Protein AF-H1YCU7-F1 (afdb_monomer_lite)

Foldseek 3Di:
DLVVLLVLLVVLLVLLVVLLVLLPDPQWDPPPDPVLSVVLNVLSVVLNVVSVCVSPVCCSVDPVCVVVSVVVSVVSVVSSVCSVQQRSVCGNPVDPLQVLVQVVQVVLCVVVVVVVDDQAREEQSDPDDQAWAEDLVSSYIYHHPPCSVPDLLVLVVLLRVLLNCCVVCVCVQCFCLLVVLVVLLVVVLVCCVVVVNDNVVNVVSVLLNQLCVPAASSNLSSLLRSCVSPNLSSLSSLVVCCCVPVQAAQQLPADSHYHHSVLSSVLSLLSSVVVVVPVSSVVSVVVVVVSCVVRVYDHDPCSCSSRPPCSSNPPRRPPDD

pLDDT: mean 91.92, std 10.06, range [33.88, 98.5]

Secondary structure (DSSP, 8-state):
-HHHHHHHHHHHHHHHHHHHHHTTSTTS-TTS-HHHHHHHHHHHHHHHHHHHHHHHSSGGG-GGGHHHHHHHHHHHHHHHHHHIIIIIHHHHT--HHHHHHHHHHHHHHHHTT-TTSPPPEEES---SSSS-EEEGGGTEEE--TTGGG-STTHHHHHHHHHHHHHHHHHHHHHTTHHHHHHHHHHHHHHHHHHTT--THHHHHHHHHHHHIIIIIHHHHHHHHHHHHHHTHHHHHHHHHHHHHHSTTT-TT---SS---HHHHHHHHHHHHHHHT-HHHHHHHHHHHHHHHHHHTPPPPTTHHHHS-HHHHT-TTSTT--

Organism: NCBI:txid714943

Radius of gyration: 23.64 Å; chains: 1; bounding box: 50×59×58 Å

Structure (mmCIF, N/CA/C/O backbone):
data_AF-H1YCU7-F1
#
_entry.id   AF-H1YCU7-F1
#
loop_
_atom_site.group_PDB
_atom_site.id
_atom_site.type_symbol
_atom_site.label_atom_id
_atom_site.label_alt_id
_atom_site.label_comp_id
_atom_site.label_asym_id
_atom_site.label_entity_id
_atom_site.label_seq_id
_atom_site.pdbx_PDB_ins_code
_atom_site.Cartn_x
_atom_site.Cartn_y
_atom_site.Cartn_z
_atom_site.occupancy
_atom_site.B_iso_or_equiv
_atom_site.auth_seq_id
_atom_site.auth_comp_id
_atom_site.auth_asym_id
_atom_site.auth_atom_id
_atom_site.pdbx_PDB_model_num
ATOM 1 N N . MET A 1 1 ? -16.249 34.630 16.401 1.00 86.31 1 MET A N 1
ATOM 2 C CA . MET A 1 1 ? -15.235 33.597 16.093 1.00 86.31 1 MET A CA 1
ATOM 3 C C . MET A 1 1 ? -14.973 32.675 17.285 1.00 86.31 1 MET A C 1
ATOM 5 O O . MET A 1 1 ? -15.131 31.475 17.132 1.00 86.31 1 MET A O 1
ATOM 9 N N . ILE A 1 2 ? -14.670 33.210 18.476 1.00 91.75 2 ILE A N 1
ATOM 10 C CA . ILE A 1 2 ? -14.385 32.434 19.706 1.00 91.75 2 ILE A CA 1
ATOM 11 C C . ILE A 1 2 ? -15.453 31.368 20.030 1.00 91.75 2 ILE A C 1
ATOM 13 O O . ILE A 1 2 ? -15.129 30.188 20.124 1.00 91.75 2 ILE A O 1
ATOM 17 N N . PHE A 1 3 ? -16.735 31.750 20.127 1.00 95.50 3 PHE A N 1
ATOM 18 C CA . PHE A 1 3 ? -17.820 30.799 20.429 1.00 95.50 3 PHE A CA 1
ATOM 19 C C . PHE A 1 3 ? -17.949 29.672 19.399 1.00 95.50 3 PHE A C 1
ATOM 21 O O . PHE A 1 3 ? -18.229 28.535 19.764 1.00 95.50 3 PHE A O 1
ATOM 28 N N . PHE A 1 4 ? -17.719 29.987 18.123 1.00 96.06 4 PHE A N 1
ATOM 29 C CA . PHE A 1 4 ? -17.751 29.004 17.047 1.00 96.06 4 PHE A CA 1
ATOM 30 C C . PHE A 1 4 ? -16.618 27.983 17.205 1.00 96.06 4 PHE A C 1
ATOM 32 O O . PHE A 1 4 ? -16.889 26.788 17.228 1.00 96.06 4 PHE A O 1
ATOM 39 N N . LEU A 1 5 ? -15.377 28.442 17.414 1.00 95.62 5 LEU A N 1
ATOM 40 C CA . LEU A 1 5 ? -14.232 27.551 17.636 1.00 95.62 5 LEU A CA 1
ATOM 41 C C . LEU A 1 5 ? -14.423 26.666 18.869 1.00 95.62 5 LEU A C 1
ATOM 43 O O . LEU A 1 5 ? -14.196 25.464 18.790 1.00 95.62 5 LEU A O 1
ATOM 47 N N . LYS A 1 6 ? -14.902 27.225 19.985 1.00 97.12 6 LYS A N 1
ATOM 48 C CA . LYS A 1 6 ? -15.244 26.426 21.171 1.00 97.12 6 LYS A CA 1
ATOM 49 C C . LYS A 1 6 ? -16.274 25.348 20.847 1.00 97.12 6 LYS A C 1
ATOM 51 O O . LYS A 1 6 ? -16.065 24.195 21.207 1.00 97.12 6 LYS A O 1
ATOM 56 N N . GLY A 1 7 ? -17.346 25.710 20.139 1.00 97.88 7 GLY A N 1
ATOM 57 C CA . GLY A 1 7 ? -18.370 24.764 19.695 1.00 97.88 7 GLY A CA 1
ATOM 58 C C . GLY A 1 7 ? -17.791 23.597 18.893 1.00 97.88 7 GLY A C 1
ATOM 59 O O . GLY A 1 7 ? -18.148 22.454 19.157 1.00 97.88 7 GLY A O 1
ATOM 60 N N . LEU A 1 8 ? -16.843 23.867 17.990 1.00 98.00 8 LEU A N 1
ATOM 61 C CA . LEU A 1 8 ? -16.166 22.836 17.200 1.00 98.00 8 LEU A CA 1
ATOM 62 C C . LEU A 1 8 ? -15.347 21.852 18.056 1.00 98.00 8 LEU A C 1
ATOM 64 O O . LEU A 1 8 ? -15.421 20.644 17.841 1.00 98.00 8 LEU A O 1
ATOM 68 N N . PHE A 1 9 ? -14.593 22.334 19.048 1.00 98.25 9 PHE A N 1
ATOM 69 C CA . PHE A 1 9 ? -13.844 21.444 19.949 1.00 98.25 9 PHE A CA 1
ATOM 70 C C . PHE A 1 9 ? -14.768 20.636 20.873 1.00 98.25 9 PHE A C 1
ATOM 72 O O . PHE A 1 9 ? -14.504 19.461 21.129 1.00 98.25 9 PHE A O 1
ATOM 79 N N . PHE A 1 10 ? -15.873 21.224 21.347 1.00 98.25 10 PHE A N 1
ATOM 80 C CA . PHE A 1 10 ? -16.881 20.480 22.112 1.00 98.25 10 PHE A CA 1
ATOM 81 C C . PHE A 1 10 ? -17.550 19.383 21.276 1.00 98.25 10 PHE A C 1
ATOM 83 O O . PHE A 1 10 ? -17.777 18.288 21.791 1.00 98.25 10 PHE A O 1
ATOM 90 N N . ASP A 1 11 ? -17.827 19.648 19.997 1.00 98.19 11 ASP A N 1
ATOM 91 C CA . ASP A 1 11 ? -18.342 18.643 19.064 1.00 98.19 11 ASP A CA 1
ATOM 92 C C . ASP A 1 11 ? -17.348 17.483 18.881 1.00 98.19 11 ASP A C 1
ATOM 94 O O . ASP A 1 11 ? -17.718 16.322 19.070 1.00 98.19 11 ASP A O 1
ATOM 98 N N . GLN A 1 12 ? -16.061 17.780 18.6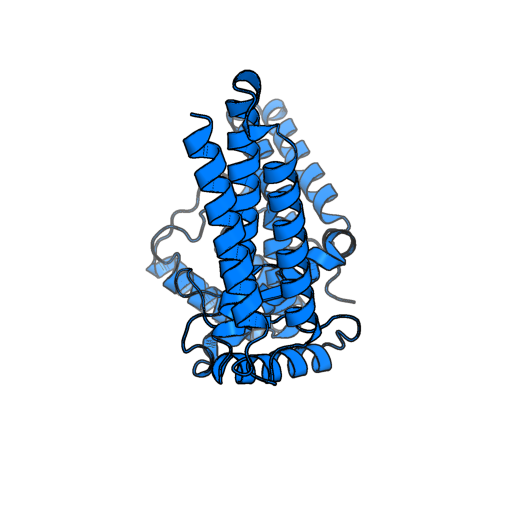52 1.00 97.75 12 GLN A N 1
ATOM 99 C CA . GLN A 1 12 ? -15.003 16.762 18.584 1.00 97.75 12 GLN A CA 1
ATOM 100 C C . GLN A 1 12 ? -14.922 15.917 19.860 1.00 97.75 12 GLN A C 1
ATOM 102 O O . GLN A 1 12 ? -14.896 14.688 19.785 1.00 97.75 12 GLN A O 1
ATOM 107 N N . ALA A 1 13 ? -14.927 16.554 21.034 1.00 98.38 13 ALA A N 1
ATOM 108 C CA . ALA A 1 13 ? -14.904 15.849 22.311 1.00 98.38 13 ALA A CA 1
ATOM 109 C C . ALA A 1 13 ? -16.131 14.941 22.489 1.00 98.38 13 ALA A C 1
ATOM 111 O O . ALA A 1 13 ? -15.994 13.800 22.932 1.00 98.38 13 ALA A O 1
ATOM 112 N N . SER A 1 14 ? -17.322 15.421 22.112 1.00 98.44 14 SER A N 1
ATOM 113 C CA . SER A 1 14 ? -18.551 14.625 22.155 1.00 98.44 14 SER A CA 1
ATOM 114 C C . SER A 1 14 ? -18.469 13.418 21.222 1.00 98.44 14 SER A C 1
ATOM 116 O O . SER A 1 14 ? -18.819 12.309 21.628 1.00 98.44 14 SER A O 1
ATOM 118 N N . LYS A 1 15 ? -17.955 13.605 20.002 1.00 98.12 15 LYS A N 1
ATOM 119 C CA . LYS A 1 15 ? -17.748 12.520 19.039 1.00 98.12 15 LYS A CA 1
ATOM 120 C C . LYS A 1 15 ? -16.788 11.455 19.579 1.00 98.12 15 LYS A C 1
ATOM 122 O O . LYS A 1 15 ? -17.102 10.269 19.509 1.00 98.12 15 LYS A O 1
ATOM 127 N N . ILE A 1 16 ? -15.660 11.867 20.165 1.00 98.50 16 ILE A N 1
ATOM 128 C CA . ILE A 1 16 ? -14.694 10.948 20.787 1.00 98.50 16 ILE A CA 1
ATOM 129 C C . ILE A 1 16 ? -15.340 10.162 21.937 1.00 98.50 16 ILE A C 1
ATOM 131 O O . ILE A 1 16 ? -15.224 8.938 21.973 1.00 98.50 16 ILE A O 1
ATOM 135 N N . SER A 1 17 ? -16.068 10.838 22.833 1.00 98.31 17 SER A N 1
ATOM 136 C CA . SER A 1 17 ? -16.762 10.192 23.957 1.00 98.31 17 SER A CA 1
ATOM 137 C C . SER A 1 17 ? -17.753 9.125 23.488 1.00 98.31 17 SER A C 1
ATOM 139 O O . SER A 1 17 ? -17.740 8.015 24.010 1.00 98.31 17 SER A O 1
ATOM 141 N N . LYS A 1 18 ? -18.556 9.414 22.455 1.00 98.12 18 LYS A N 1
ATOM 142 C CA . LYS A 1 18 ? -19.506 8.444 21.884 1.00 98.12 18 LYS A CA 1
ATOM 143 C C . LYS A 1 18 ? -18.808 7.211 21.310 1.00 98.12 18 LYS A C 1
ATOM 145 O O . LYS A 1 18 ? -19.205 6.095 21.624 1.00 98.12 18 LYS A O 1
ATOM 150 N N . MET A 1 19 ? -17.727 7.395 20.545 1.00 98.25 19 MET A N 1
ATOM 151 C CA . MET A 1 19 ? -16.933 6.259 20.056 1.00 98.25 19 MET A CA 1
ATOM 152 C C . MET A 1 19 ? -16.370 5.424 21.217 1.00 98.25 19 MET A C 1
ATOM 154 O O . MET A 1 19 ? -16.402 4.198 21.169 1.00 98.25 19 MET A O 1
ATOM 158 N N . MET A 1 20 ? -15.884 6.061 22.287 1.00 97.94 20 MET A N 1
ATOM 159 C CA . MET A 1 20 ? -15.397 5.347 23.474 1.00 97.94 20 MET A CA 1
ATOM 160 C C . MET A 1 20 ? -16.510 4.579 24.204 1.00 97.94 20 MET A C 1
ATOM 162 O O . MET A 1 20 ? -16.267 3.465 24.668 1.00 97.94 20 MET A O 1
ATOM 166 N N . GLU A 1 21 ? -17.710 5.151 24.325 1.00 97.25 21 GLU A N 1
ATOM 167 C CA . GLU A 1 21 ? -18.883 4.493 24.917 1.00 97.25 21 GLU A CA 1
ATOM 168 C C . GLU A 1 21 ? -19.274 3.242 24.123 1.00 97.25 21 GLU A C 1
ATOM 170 O O . GLU A 1 21 ? -19.417 2.166 24.707 1.00 97.25 21 GLU A O 1
ATOM 175 N N . GLU A 1 22 ? -19.349 3.346 22.795 1.00 97.00 22 GLU A N 1
ATOM 176 C CA . GLU A 1 22 ? -19.650 2.215 21.911 1.00 97.00 22 GLU A CA 1
ATOM 177 C C . GLU A 1 22 ? -18.569 1.126 21.976 1.00 97.00 22 GLU A C 1
ATOM 179 O O . GLU A 1 22 ? -18.890 -0.058 22.064 1.00 97.00 22 GLU A O 1
ATOM 184 N N . LEU A 1 23 ? -17.286 1.502 22.060 1.00 96.88 23 LEU A N 1
ATOM 185 C CA . LEU A 1 23 ? -16.186 0.546 22.250 1.00 96.88 23 LEU A CA 1
ATOM 186 C C . LEU A 1 23 ? -16.181 -0.140 23.633 1.00 96.88 23 LEU A C 1
ATOM 188 O O . LEU A 1 23 ? -15.405 -1.074 23.866 1.00 96.88 23 LEU A O 1
ATOM 192 N N . ASN A 1 24 ? -16.999 0.320 24.578 1.00 94.00 24 ASN A N 1
ATOM 193 C CA . ASN A 1 24 ? -17.200 -0.325 25.876 1.00 94.00 24 ASN A CA 1
ATOM 194 C C . ASN A 1 24 ? -18.526 -1.095 25.958 1.00 94.00 24 ASN A C 1
ATOM 196 O O . ASN A 1 24 ? -18.768 -1.768 26.963 1.00 94.00 24 ASN A O 1
ATOM 200 N N . ALA A 1 25 ? -19.367 -1.030 24.923 1.00 89.12 25 ALA A N 1
ATOM 201 C CA . ALA A 1 25 ? -20.596 -1.801 24.857 1.00 89.12 25 ALA A CA 1
ATOM 202 C C . ALA A 1 25 ? -20.304 -3.302 24.679 1.00 89.12 25 ALA A C 1
ATOM 204 O O . ALA A 1 25 ? -19.305 -3.711 24.088 1.00 89.12 25 ALA A O 1
ATOM 205 N N . SER A 1 26 ? -21.212 -4.150 25.165 1.00 76.06 26 SER A N 1
ATOM 206 C CA . SER A 1 26 ? -21.095 -5.616 25.101 1.00 76.06 26 SER A CA 1
ATOM 207 C C . SER A 1 26 ? -21.333 -6.214 23.707 1.00 76.06 26 SER A C 1
ATOM 209 O O . SER A 1 26 ? -21.381 -7.432 23.567 1.00 76.06 26 SER A O 1
ATOM 211 N N . THR A 1 27 ? -21.514 -5.380 22.683 1.00 90.25 27 THR A N 1
ATOM 212 C CA . THR A 1 27 ? -21.865 -5.784 21.314 1.00 90.25 27 THR A CA 1
ATOM 213 C C . THR A 1 27 ? -20.657 -6.043 20.416 1.00 90.25 27 THR A C 1
ATOM 215 O O . THR A 1 27 ? -20.836 -6.469 19.280 1.00 90.25 27 THR A O 1
ATOM 218 N N . ILE A 1 28 ? -19.436 -5.790 20.895 1.00 94.06 28 ILE A N 1
ATOM 219 C CA . ILE A 1 28 ? -18.212 -6.002 20.114 1.00 94.06 28 ILE A CA 1
ATOM 220 C C . ILE A 1 28 ? -17.952 -7.497 19.951 1.00 94.06 28 ILE A C 1
ATOM 222 O O . ILE A 1 28 ? -18.032 -8.259 20.918 1.00 94.06 28 ILE A O 1
ATOM 226 N N . SER A 1 29 ? -17.601 -7.905 18.730 1.00 93.25 29 SER A N 1
ATOM 227 C CA . SER A 1 29 ? -17.246 -9.291 18.437 1.00 93.25 29 SER A CA 1
ATOM 228 C C . SER A 1 29 ? -16.105 -9.767 19.349 1.00 93.25 29 SER A C 1
ATOM 230 O O . SER A 1 29 ? -15.060 -9.116 19.395 1.00 93.25 29 SER A O 1
ATOM 232 N N . PRO A 1 30 ? -16.241 -10.912 20.045 1.00 93.19 30 PRO A N 1
ATOM 233 C CA . PRO A 1 30 ? -15.172 -11.454 20.887 1.00 93.19 30 PRO A CA 1
ATOM 234 C C . PRO A 1 30 ? -13.961 -11.933 20.074 1.00 93.19 30 PRO A C 1
ATOM 236 O O . PRO A 1 30 ? -12.909 -12.210 20.645 1.00 93.19 30 PRO A O 1
ATOM 239 N N . GLU A 1 31 ? -14.104 -12.042 18.750 1.00 94.44 31 GLU A N 1
ATOM 240 C CA . GLU A 1 31 ? -13.032 -12.421 17.833 1.00 94.44 31 GLU A CA 1
ATOM 241 C C . GLU A 1 31 ? -12.120 -11.251 17.449 1.00 94.44 31 GLU A C 1
ATOM 243 O O . GLU A 1 31 ? -11.068 -11.489 16.850 1.00 94.44 31 GLU A O 1
ATOM 248 N N . ILE A 1 32 ? -12.466 -10.003 17.781 1.00 93.56 32 ILE A N 1
ATOM 249 C CA . ILE A 1 32 ? -11.555 -8.881 17.539 1.00 93.56 32 ILE A CA 1
ATOM 250 C C . ILE A 1 32 ? -10.270 -9.063 18.358 1.00 93.56 32 ILE A C 1
ATOM 252 O O . ILE A 1 32 ? -10.298 -9.511 19.506 1.00 93.56 32 ILE A O 1
ATOM 256 N N . ASP A 1 33 ? -9.127 -8.704 17.776 1.00 93.25 33 ASP A N 1
ATOM 257 C CA . ASP A 1 33 ? -7.869 -8.709 18.516 1.00 93.25 33 ASP A CA 1
ATOM 258 C C . ASP A 1 33 ? -7.930 -7.719 19.694 1.00 93.25 33 ASP A C 1
ATOM 260 O O . ASP A 1 33 ? -8.235 -6.531 19.534 1.00 93.25 33 ASP A O 1
ATOM 264 N N . SER A 1 34 ? -7.650 -8.216 20.900 1.00 93.75 34 SER A N 1
ATOM 265 C CA . SER A 1 34 ? -7.792 -7.431 22.127 1.00 93.75 34 SER A CA 1
ATOM 266 C C . SER A 1 34 ? -6.765 -6.303 22.213 1.00 93.75 34 SER A C 1
ATOM 268 O O . SER A 1 34 ? -7.089 -5.228 22.722 1.00 93.75 34 SER A O 1
ATOM 270 N N . ALA A 1 35 ? -5.559 -6.498 21.669 1.00 93.88 35 ALA A N 1
ATOM 271 C CA . ALA A 1 35 ? -4.542 -5.455 21.612 1.00 93.88 35 ALA A CA 1
ATOM 272 C C . ALA A 1 35 ? -4.936 -4.355 20.614 1.00 93.88 35 ALA A C 1
ATOM 274 O O . ALA A 1 35 ? -4.779 -3.170 20.913 1.00 93.88 35 ALA A O 1
ATOM 275 N N . PHE A 1 36 ? -5.521 -4.715 19.469 1.00 94.56 36 PHE A N 1
ATOM 276 C CA . PHE A 1 36 ? -6.053 -3.768 18.492 1.00 94.56 36 PHE A CA 1
ATOM 277 C C . PHE A 1 36 ? -7.191 -2.922 19.077 1.00 94.56 36 PHE A C 1
ATOM 279 O O . PHE A 1 36 ? -7.193 -1.695 18.903 1.00 94.56 36 PHE A O 1
ATOM 286 N N . LEU A 1 37 ? -8.124 -3.552 19.799 1.00 96.12 37 LEU A N 1
ATOM 287 C CA . LEU A 1 37 ? -9.203 -2.870 20.517 1.00 96.12 37 LEU A CA 1
ATOM 288 C C . LEU A 1 37 ? -8.644 -1.919 21.582 1.00 96.12 37 LEU A C 1
ATOM 290 O O . LEU A 1 37 ? -9.015 -0.745 21.605 1.00 96.12 37 LEU A O 1
ATOM 294 N N . GLN A 1 38 ? -7.722 -2.393 22.425 1.00 96.31 38 GLN A N 1
ATOM 295 C CA . GLN A 1 38 ? -7.145 -1.582 23.497 1.00 96.31 38 GLN A CA 1
ATOM 296 C C . GLN A 1 38 ? -6.372 -0.379 22.946 1.00 96.31 38 GLN A C 1
ATOM 298 O O . GLN A 1 38 ? -6.648 0.746 23.349 1.00 96.31 38 GLN A O 1
ATOM 303 N N . LYS A 1 39 ? -5.512 -0.580 21.938 1.00 96.06 39 LYS A N 1
ATOM 304 C CA . LYS A 1 39 ? -4.792 0.507 21.250 1.00 96.06 39 LYS A CA 1
ATOM 305 C C . LYS A 1 39 ? -5.753 1.559 20.688 1.00 96.06 39 LYS A C 1
ATOM 307 O O . LYS A 1 39 ? -5.458 2.747 20.730 1.00 96.06 39 LYS A O 1
ATOM 312 N N . THR A 1 40 ? -6.924 1.151 20.192 1.00 97.00 40 THR A N 1
ATOM 313 C CA . THR A 1 40 ? -7.955 2.092 19.713 1.00 97.00 40 THR A CA 1
ATOM 314 C C . THR A 1 40 ? -8.544 2.923 20.849 1.00 97.00 40 THR A C 1
ATOM 316 O O . THR A 1 40 ? -8.690 4.136 20.705 1.00 97.00 40 THR A O 1
ATOM 319 N N . LYS A 1 41 ? -8.853 2.288 21.986 1.00 97.94 41 LYS A N 1
ATOM 320 C CA . LYS A 1 41 ? -9.342 2.984 23.185 1.00 97.94 41 LYS A CA 1
ATOM 321 C C . LYS A 1 41 ? -8.310 3.973 23.715 1.00 97.94 41 LYS A C 1
ATOM 323 O O . LYS A 1 41 ? -8.681 5.097 24.037 1.00 97.94 41 LYS A O 1
ATOM 328 N N . ASP A 1 42 ? -7.042 3.578 23.749 1.00 97.94 42 ASP A N 1
ATOM 329 C CA . ASP A 1 42 ? -5.945 4.422 24.225 1.00 97.94 42 ASP A CA 1
ATOM 330 C C . ASP A 1 42 ? -5.781 5.666 23.338 1.00 97.94 42 ASP A C 1
ATOM 332 O O . ASP A 1 42 ? -5.738 6.780 23.855 1.00 97.94 42 ASP A O 1
ATOM 336 N N . LEU A 1 43 ? -5.802 5.501 22.008 1.00 97.31 43 LEU A N 1
ATOM 337 C CA . LEU A 1 43 ? -5.732 6.615 21.053 1.00 97.31 43 LEU A CA 1
ATOM 338 C C . LEU A 1 43 ? -6.911 7.592 21.197 1.00 97.31 43 LEU A C 1
ATOM 340 O O . LEU A 1 43 ? -6.721 8.808 21.175 1.00 97.31 43 LEU A O 1
ATOM 344 N N . LEU A 1 44 ? -8.137 7.079 21.355 1.00 98.25 44 LEU A N 1
ATOM 345 C CA . LEU A 1 44 ? -9.311 7.925 21.592 1.00 98.25 44 LEU A CA 1
ATOM 346 C C . LEU A 1 44 ? -9.220 8.642 22.940 1.00 98.25 44 LEU A C 1
ATOM 348 O O . LEU A 1 44 ? -9.561 9.819 23.029 1.00 98.25 44 LEU A O 1
ATOM 352 N N . HIS A 1 45 ? -8.732 7.963 23.978 1.00 98.31 45 HIS A N 1
ATOM 353 C CA . HIS A 1 45 ? -8.561 8.563 25.293 1.00 98.31 45 HIS A CA 1
ATOM 354 C C . HIS A 1 45 ? -7.525 9.691 25.275 1.00 98.31 45 HIS A C 1
ATOM 356 O O . HIS A 1 45 ? -7.795 10.765 25.811 1.00 98.31 45 HIS A O 1
ATOM 362 N N . GLU A 1 46 ? -6.382 9.482 24.619 1.00 98.19 46 GLU A N 1
ATOM 363 C CA . GLU A 1 46 ? -5.347 10.503 24.435 1.00 98.19 46 GLU A CA 1
ATOM 364 C C . GLU A 1 46 ? -5.909 11.735 23.712 1.00 98.19 46 GLU A C 1
ATOM 366 O O . GLU A 1 46 ? -5.771 12.856 24.204 1.00 98.19 46 GLU A O 1
ATOM 371 N N . LEU A 1 47 ? -6.630 11.540 22.602 1.00 98.00 47 LEU A N 1
ATOM 372 C CA . LEU A 1 47 ? -7.262 12.643 21.871 1.00 98.00 47 LEU A CA 1
ATOM 373 C C . LEU A 1 47 ? -8.343 13.355 22.678 1.00 98.00 47 LEU A C 1
ATOM 375 O O . LEU A 1 47 ? -8.476 14.578 22.588 1.00 98.00 47 LEU A O 1
ATOM 379 N N . TYR A 1 48 ? -9.122 12.612 23.465 1.00 98.44 48 TYR A N 1
ATOM 380 C CA . TYR A 1 48 ? -10.115 13.202 24.351 1.00 98.44 48 TYR A CA 1
ATOM 381 C C . TYR A 1 48 ? -9.438 14.103 25.384 1.00 98.44 48 TYR A C 1
ATOM 383 O O . TYR A 1 48 ? -9.855 15.246 25.562 1.00 98.44 48 TYR A O 1
ATOM 391 N N . GLN A 1 49 ? -8.367 13.624 26.022 1.00 98.31 49 GLN A N 1
ATOM 392 C CA . GLN A 1 49 ? -7.590 14.404 26.984 1.00 98.31 49 GLN A CA 1
ATOM 393 C C . GLN A 1 49 ? -6.962 15.645 26.335 1.00 98.31 49 GLN A C 1
ATOM 395 O O . GLN A 1 49 ? -7.111 16.739 26.877 1.00 98.31 49 GLN A O 1
ATOM 400 N N . GLU A 1 50 ? -6.329 15.507 25.164 1.00 97.75 50 GLU A N 1
ATOM 401 C CA . GLU A 1 50 ? -5.764 16.626 24.391 1.00 97.75 50 GLU A CA 1
ATOM 402 C C . GLU A 1 50 ? -6.836 17.695 24.109 1.00 97.75 50 GLU A C 1
ATOM 404 O O . GLU A 1 50 ? -6.638 18.884 24.371 1.00 97.75 50 GLU A O 1
ATOM 409 N N . THR A 1 51 ? -8.014 17.261 23.656 1.00 97.81 51 THR A N 1
ATOM 410 C CA . THR A 1 51 ? -9.142 18.145 23.331 1.00 97.81 51 THR A CA 1
ATOM 411 C C . THR A 1 51 ? -9.697 18.841 24.578 1.00 97.81 51 THR A C 1
ATOM 413 O O . THR A 1 51 ? -9.923 20.051 24.562 1.00 97.81 51 THR A O 1
ATOM 416 N N . GLN A 1 52 ? -9.876 18.114 25.685 1.00 98.00 52 GLN A N 1
ATOM 417 C CA . GLN A 1 52 ? -10.363 18.679 26.950 1.00 98.00 52 GLN A CA 1
ATOM 418 C C . GLN A 1 52 ? -9.380 19.688 27.551 1.00 98.00 52 GLN A C 1
ATOM 420 O O . GLN A 1 52 ? -9.803 20.734 28.045 1.00 98.00 52 GLN A O 1
ATOM 425 N N . LEU A 1 53 ? -8.074 19.418 27.472 1.00 97.38 53 LEU A N 1
ATOM 426 C CA . LEU A 1 53 ? -7.042 20.351 27.925 1.00 97.38 53 LEU A CA 1
ATOM 427 C C . LEU A 1 53 ? -7.086 21.665 27.136 1.00 97.38 53 LEU A C 1
ATOM 429 O O . LEU A 1 53 ? -7.003 22.731 27.740 1.00 97.38 53 LEU A O 1
ATOM 433 N N . LEU A 1 54 ? -7.276 21.610 25.814 1.00 96.00 54 LEU A N 1
ATOM 434 C CA . LEU A 1 54 ? -7.426 22.808 24.978 1.00 96.00 54 LEU A CA 1
ATOM 435 C C . LEU A 1 54 ? -8.707 23.587 25.290 1.00 96.00 54 LEU A C 1
ATOM 437 O O . LEU A 1 54 ? -8.689 24.816 25.329 1.00 96.00 54 LEU A O 1
ATOM 441 N N . ILE A 1 55 ? -9.816 22.888 25.540 1.00 97.19 55 ILE A N 1
ATOM 442 C CA . ILE A 1 55 ? -11.074 23.516 25.965 1.00 97.19 55 ILE A CA 1
ATOM 443 C C . ILE A 1 55 ? -10.894 24.226 27.316 1.00 97.19 55 ILE A C 1
ATOM 445 O O . ILE A 1 55 ? -11.391 25.340 27.496 1.00 97.19 55 ILE A O 1
ATOM 449 N N . GLY A 1 56 ? -10.181 23.592 28.251 1.00 96.75 56 GLY A N 1
ATOM 450 C CA . GLY A 1 56 ? -9.979 24.079 29.615 1.00 96.75 56 GLY A CA 1
ATOM 451 C C . GLY A 1 56 ? -8.850 25.098 29.799 1.00 96.75 56 GLY A C 1
ATOM 452 O O . GLY A 1 56 ? -8.811 25.751 30.839 1.00 96.75 56 GLY A O 1
ATOM 453 N N . SER A 1 57 ? -7.942 25.265 28.831 1.00 96.12 57 SER A N 1
ATOM 454 C CA . SER A 1 57 ? -6.761 26.133 28.987 1.00 96.12 57 SER A CA 1
ATOM 455 C C . SER A 1 57 ? -7.070 27.631 28.936 1.00 96.12 57 SER A C 1
ATOM 457 O O . SER A 1 57 ? -6.268 28.439 29.400 1.00 96.12 57 SER A O 1
ATOM 459 N N . GLY A 1 58 ? -8.213 28.015 28.360 1.00 94.62 58 GLY A N 1
ATOM 460 C CA . GLY A 1 58 ? -8.544 29.411 28.058 1.00 94.62 58 GLY A CA 1
ATOM 461 C C . GLY A 1 58 ? -7.916 29.934 26.758 1.00 94.62 58 GLY A C 1
ATOM 462 O O . GLY A 1 58 ? -8.279 31.020 26.313 1.00 94.62 58 GLY A O 1
ATOM 463 N N . ASP A 1 59 ? -7.057 29.159 26.080 1.00 95.12 59 ASP A N 1
ATOM 464 C CA . ASP A 1 59 ? -6.449 29.549 24.792 1.00 95.12 59 ASP A CA 1
ATOM 465 C C . ASP A 1 59 ? -7.506 29.845 23.716 1.00 95.12 59 ASP A C 1
ATOM 467 O O . ASP A 1 59 ? -7.298 30.675 22.828 1.00 95.12 59 ASP A O 1
ATOM 471 N N . LEU A 1 60 ? -8.654 29.162 23.783 1.00 95.56 60 LEU A N 1
ATOM 472 C CA . LEU A 1 60 ? -9.760 29.340 22.841 1.00 95.56 60 LEU A CA 1
ATOM 473 C C . LEU A 1 60 ? -10.478 30.689 23.005 1.00 95.56 60 LEU A C 1
ATOM 475 O O . LEU A 1 60 ? -11.183 31.102 22.085 1.00 95.56 60 LEU A O 1
ATOM 479 N N . ASP A 1 61 ? -10.304 31.372 24.141 1.00 96.69 61 ASP A N 1
ATOM 480 C CA . ASP A 1 61 ? -10.869 32.702 24.407 1.00 96.69 61 ASP A CA 1
ATOM 481 C C . ASP A 1 61 ? -10.001 33.849 23.874 1.00 96.69 61 ASP A C 1
ATOM 483 O O . ASP A 1 61 ? -10.438 35.001 23.850 1.00 96.69 61 ASP A O 1
ATOM 487 N N . ILE A 1 62 ? -8.778 33.557 23.427 1.00 96.25 62 ILE A N 1
ATOM 488 C CA . ILE A 1 62 ? -7.822 34.565 22.974 1.00 96.25 62 ILE A CA 1
ATOM 489 C C . ILE A 1 62 ? -7.971 34.762 21.461 1.00 96.25 62 ILE A C 1
ATOM 491 O O . ILE A 1 62 ? -7.557 33.923 20.661 1.00 96.25 62 ILE A O 1
ATOM 495 N N . GLU A 1 63 ? -8.530 35.902 21.046 1.00 95.81 63 GLU A N 1
ATOM 496 C CA . GLU A 1 63 ? -8.806 36.193 19.629 1.00 95.81 63 GLU A CA 1
ATOM 497 C C . GLU A 1 63 ? -7.547 36.160 18.745 1.00 95.81 63 GLU A C 1
ATOM 499 O O . GLU A 1 63 ? -7.588 35.643 17.628 1.00 95.81 63 GLU A O 1
ATOM 504 N N . SER A 1 64 ? -6.400 36.616 19.260 1.00 96.62 64 SER A N 1
ATOM 505 C CA . SER A 1 64 ? -5.125 36.578 18.531 1.00 96.62 64 SER A CA 1
ATOM 506 C C . SER A 1 64 ? -4.596 35.160 18.272 1.00 96.62 64 SER A C 1
ATOM 508 O O . SER A 1 64 ? -3.732 34.988 17.413 1.00 96.62 64 SER A O 1
ATOM 510 N N . LEU A 1 65 ? -5.123 34.136 18.958 1.00 96.31 65 LEU A N 1
ATOM 511 C CA . LEU A 1 65 ? -4.777 32.727 18.744 1.00 96.31 65 LEU A CA 1
ATOM 512 C C . LEU A 1 65 ? -5.742 31.997 17.799 1.00 96.31 65 LEU A C 1
ATOM 514 O O . LEU A 1 65 ? -5.525 30.818 17.515 1.00 96.31 65 LEU A O 1
ATOM 518 N N . ALA A 1 66 ? -6.777 32.660 17.269 1.00 95.00 66 ALA A N 1
ATOM 519 C CA . ALA A 1 66 ? -7.818 32.013 16.466 1.00 95.00 66 ALA A CA 1
ATOM 520 C C . ALA A 1 66 ? -7.262 31.196 15.284 1.00 95.00 66 ALA A C 1
ATOM 522 O O . ALA A 1 66 ? -7.656 30.046 15.103 1.00 95.00 66 ALA A O 1
ATOM 523 N N . SER A 1 67 ? -6.303 31.739 14.525 1.00 96.00 67 SER A N 1
ATOM 524 C CA . SER A 1 67 ? -5.680 31.026 13.397 1.00 96.00 67 SER A CA 1
ATOM 525 C C . SER A 1 67 ? -4.936 29.763 13.841 1.00 96.00 67 SER A C 1
ATOM 527 O O . SER A 1 67 ? -5.063 28.716 13.210 1.00 96.00 67 SER A O 1
ATOM 529 N N . ASN A 1 68 ? -4.208 29.830 14.959 1.00 96.69 68 ASN A N 1
ATOM 530 C CA . ASN A 1 68 ? -3.504 28.671 15.513 1.00 96.69 68 ASN A CA 1
ATOM 531 C C . ASN A 1 68 ? -4.494 27.608 16.005 1.00 96.69 68 ASN A C 1
ATOM 533 O O . ASN A 1 68 ? -4.274 26.416 15.802 1.00 96.69 68 ASN A O 1
ATOM 537 N N . ASN A 1 69 ? -5.607 28.034 16.605 1.00 96.81 69 ASN A N 1
ATOM 538 C CA . ASN A 1 69 ? -6.659 27.138 17.075 1.00 96.81 69 ASN A CA 1
ATOM 539 C C . ASN A 1 69 ? -7.393 26.445 15.916 1.00 96.81 69 ASN A C 1
ATOM 541 O O . ASN A 1 69 ? -7.730 25.274 16.048 1.00 96.81 69 ASN A O 1
ATOM 545 N N . ILE A 1 70 ? -7.574 27.107 14.767 1.00 97.12 70 ILE A N 1
ATOM 546 C CA . ILE A 1 70 ? -8.103 26.468 13.547 1.00 97.12 70 ILE A CA 1
ATOM 547 C C . ILE A 1 70 ? -7.157 25.368 13.053 1.00 97.12 70 ILE A C 1
ATOM 549 O O . ILE A 1 70 ? -7.605 24.269 12.735 1.00 97.12 70 ILE A O 1
ATOM 553 N N . ILE A 1 71 ? -5.849 25.635 13.021 1.00 97.06 71 ILE A N 1
ATOM 554 C CA . ILE A 1 71 ? -4.854 24.632 12.615 1.00 97.06 71 ILE A CA 1
ATOM 555 C C . ILE A 1 71 ? -4.889 23.435 13.573 1.00 97.06 71 ILE A C 1
ATOM 557 O O . ILE A 1 71 ? -4.973 22.298 13.119 1.00 97.06 71 ILE A O 1
ATOM 561 N N . ARG A 1 72 ? -4.902 23.679 14.892 1.00 96.69 72 ARG A N 1
ATOM 562 C CA . ARG A 1 72 ? -5.028 22.619 15.910 1.00 96.69 72 ARG A CA 1
ATOM 563 C C . ARG A 1 72 ? -6.316 21.810 15.740 1.00 96.69 72 ARG A C 1
ATOM 565 O O . ARG A 1 72 ? -6.259 20.585 15.789 1.00 96.69 72 ARG A O 1
ATOM 572 N N . TYR A 1 73 ? -7.447 22.481 15.506 1.00 97.56 73 TYR A N 1
ATOM 573 C CA . TYR A 1 73 ? -8.731 21.830 15.246 1.00 97.56 73 TYR A CA 1
ATOM 574 C C . TYR A 1 73 ? -8.640 20.883 14.048 1.00 97.56 73 TYR A C 1
ATOM 576 O O . TYR A 1 73 ? -9.046 19.730 14.170 1.00 97.56 73 TYR A O 1
ATOM 584 N N . ASN A 1 74 ? -8.077 21.340 12.924 1.00 97.69 74 ASN A N 1
ATOM 585 C CA . ASN A 1 74 ? -7.926 20.520 11.721 1.00 97.69 74 ASN A CA 1
ATOM 586 C C . ASN A 1 74 ? -7.026 19.306 11.984 1.00 97.69 74 ASN A C 1
ATOM 588 O O . ASN A 1 74 ? -7.400 18.192 11.634 1.00 97.69 74 ASN A O 1
ATOM 592 N N . THR A 1 75 ? -5.900 19.489 12.679 1.00 97.56 75 THR A N 1
ATOM 593 C CA . THR A 1 75 ? -5.005 18.382 13.050 1.00 97.56 75 THR A CA 1
ATOM 594 C C . THR A 1 75 ? -5.714 17.336 13.915 1.00 97.56 75 THR A C 1
ATOM 596 O O . THR A 1 75 ? -5.595 16.139 13.661 1.00 97.56 75 THR A O 1
ATOM 599 N N . ILE A 1 76 ? -6.465 17.760 14.937 1.00 97.62 76 ILE A N 1
ATOM 600 C CA . ILE A 1 76 ? -7.234 16.840 15.789 1.00 97.62 76 ILE A CA 1
ATOM 601 C C . ILE A 1 76 ? -8.352 16.174 14.980 1.00 97.62 76 ILE A C 1
ATOM 603 O O . ILE A 1 76 ? -8.551 14.967 15.095 1.00 97.62 76 ILE A O 1
ATOM 607 N N . HIS A 1 77 ? -9.038 16.926 14.117 1.00 98.00 77 HIS A N 1
ATOM 608 C CA . HIS A 1 77 ? -10.097 16.404 13.258 1.00 98.00 77 HIS A CA 1
ATOM 609 C C . HIS A 1 77 ? -9.587 15.283 12.349 1.00 98.00 77 HIS A C 1
ATOM 611 O O . HIS A 1 77 ? -10.202 14.222 12.293 1.00 98.00 77 HIS A O 1
ATOM 617 N N . GLU A 1 78 ? -8.445 15.483 11.689 1.00 97.12 78 GLU A N 1
ATOM 618 C CA . GLU A 1 78 ? -7.810 14.473 10.838 1.00 97.12 78 GLU A CA 1
ATOM 619 C C . GLU A 1 78 ? -7.444 13.209 11.627 1.00 97.12 78 GLU A C 1
ATOM 621 O O . GLU A 1 78 ? -7.695 12.096 11.163 1.00 97.12 78 GLU A O 1
ATOM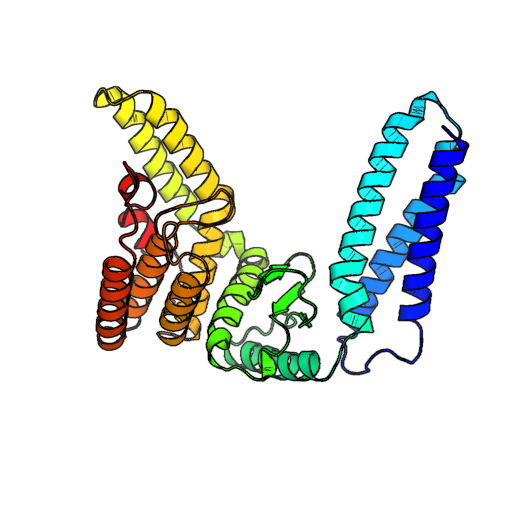 626 N N . LYS A 1 79 ? -6.909 13.350 12.849 1.00 97.00 79 LYS A N 1
ATOM 627 C CA . LYS A 1 79 ? -6.632 12.197 13.723 1.00 97.00 79 LYS A CA 1
ATOM 628 C C . LYS A 1 79 ? -7.916 11.449 14.104 1.00 97.00 79 LYS A C 1
ATOM 630 O O . LYS A 1 79 ? -7.932 10.221 14.036 1.00 97.00 79 LYS A O 1
ATOM 635 N N . ILE A 1 80 ? -8.984 12.168 14.465 1.00 97.75 80 ILE A N 1
ATOM 636 C CA . ILE A 1 80 ? -10.295 11.575 14.780 1.00 97.75 80 ILE A CA 1
ATOM 637 C C . ILE A 1 80 ? -10.835 10.815 13.570 1.00 97.75 80 ILE A C 1
ATOM 639 O O . ILE A 1 80 ? -11.232 9.666 13.725 1.00 97.75 80 ILE A O 1
ATOM 643 N N . LEU A 1 81 ? -10.820 11.423 12.380 1.00 95.81 81 LEU A N 1
ATOM 644 C CA . LEU A 1 81 ? -11.287 10.783 11.148 1.00 95.81 81 LEU A CA 1
ATOM 645 C C . LEU A 1 81 ? -10.492 9.513 10.834 1.00 95.81 81 LEU A C 1
ATOM 647 O O . LEU A 1 81 ? -11.085 8.491 10.507 1.00 95.81 81 LEU A O 1
ATOM 651 N N . ASN A 1 82 ? -9.166 9.541 10.976 1.00 94.38 82 ASN A N 1
ATOM 652 C CA . ASN A 1 82 ? -8.343 8.357 10.735 1.00 94.38 82 ASN A CA 1
ATOM 653 C C . ASN A 1 82 ? -8.655 7.227 11.730 1.00 94.38 82 ASN A C 1
ATOM 655 O O . ASN A 1 82 ? -8.757 6.071 11.328 1.00 94.38 82 ASN A O 1
ATOM 659 N N . ILE A 1 83 ? -8.845 7.533 13.017 1.00 96.00 83 ILE A N 1
ATOM 660 C CA . ILE A 1 83 ? -9.232 6.517 14.009 1.00 96.00 83 ILE A CA 1
ATOM 661 C C . ILE A 1 83 ? -10.648 6.006 13.745 1.00 96.00 83 ILE A C 1
ATOM 663 O O . ILE A 1 83 ? -10.886 4.805 13.854 1.00 96.00 83 ILE A O 1
ATOM 667 N N . GLU A 1 84 ? -11.576 6.891 13.393 1.00 95.56 84 GLU A N 1
ATOM 668 C CA . GLU A 1 84 ? -12.952 6.532 13.067 1.00 95.56 84 GLU A CA 1
ATOM 669 C C . GLU A 1 84 ? -12.988 5.546 11.893 1.00 95.56 84 GLU A C 1
ATOM 671 O O . GLU A 1 84 ? -13.494 4.433 12.030 1.00 95.56 84 GLU A O 1
ATOM 676 N N . LEU A 1 85 ? -12.381 5.929 10.768 1.00 92.50 85 LEU A N 1
ATOM 677 C CA . LEU A 1 85 ? -12.399 5.158 9.528 1.00 92.50 85 LEU A CA 1
ATOM 678 C C . LEU A 1 85 ? -11.602 3.861 9.638 1.00 92.50 85 LEU A C 1
ATOM 680 O O . LEU A 1 85 ? -12.083 2.809 9.227 1.00 92.50 85 LEU A O 1
ATOM 684 N N . PHE A 1 86 ? -10.397 3.927 10.201 1.00 93.12 86 PHE A N 1
ATOM 685 C CA . PHE A 1 86 ? -9.464 2.806 10.156 1.00 93.12 86 PHE A CA 1
ATOM 686 C C . PHE A 1 86 ? -9.431 1.993 11.443 1.00 93.12 86 PHE A C 1
ATOM 688 O O . PHE A 1 86 ? -8.785 0.969 11.467 1.00 93.12 86 PHE A O 1
ATOM 695 N N . ARG A 1 87 ? -10.084 2.370 12.541 1.00 94.88 87 ARG A N 1
ATOM 696 C CA . ARG A 1 87 ? -10.104 1.506 13.741 1.00 94.88 87 ARG A CA 1
ATOM 697 C C . ARG A 1 87 ? -11.502 1.277 14.251 1.00 94.88 87 ARG A C 1
ATOM 699 O O . ARG A 1 87 ? -11.929 0.136 14.376 1.00 94.88 87 ARG A O 1
ATOM 706 N N . PHE A 1 88 ? -12.211 2.357 14.542 1.00 96.06 88 PHE A N 1
ATOM 707 C CA . PHE A 1 88 ? -13.523 2.290 15.160 1.00 96.06 88 PHE A CA 1
ATOM 708 C C . PHE A 1 88 ? -14.528 1.553 14.272 1.00 96.06 88 PHE A C 1
ATOM 710 O O . PHE A 1 88 ? -15.089 0.555 14.713 1.00 96.06 88 PHE A O 1
ATOM 717 N N . LEU A 1 89 ? -14.694 1.964 13.009 1.00 94.69 89 LEU A N 1
ATOM 718 C CA . LEU A 1 89 ? -15.620 1.292 12.092 1.00 94.69 89 LEU A CA 1
ATOM 719 C C . LEU A 1 89 ? -15.225 -0.166 11.837 1.00 94.69 89 LEU A C 1
ATOM 721 O O . LEU A 1 89 ? -16.107 -1.017 11.765 1.00 94.69 89 LEU A O 1
ATOM 725 N N . VAL A 1 90 ? -13.923 -0.462 11.785 1.00 94.62 90 VAL A N 1
ATOM 726 C CA . VAL A 1 90 ? -13.397 -1.832 11.666 1.00 94.62 90 VAL A CA 1
ATOM 727 C C . VAL A 1 90 ? -13.807 -2.704 12.851 1.00 94.62 90 VAL A C 1
ATOM 729 O O . VAL A 1 90 ? -14.173 -3.855 12.657 1.00 94.62 90 VAL A O 1
ATOM 732 N N . ILE A 1 91 ? -13.784 -2.165 14.072 1.00 95.81 91 ILE A N 1
ATOM 733 C CA . ILE A 1 91 ? -14.190 -2.895 15.281 1.00 95.81 91 ILE A CA 1
ATOM 734 C C . ILE A 1 91 ? -15.709 -3.070 15.336 1.00 95.81 91 ILE A C 1
ATOM 736 O O . ILE A 1 91 ? -16.191 -4.162 15.633 1.00 95.81 91 ILE A O 1
ATOM 740 N N . ILE A 1 92 ? -16.463 -1.997 15.087 1.00 95.56 92 ILE A N 1
ATOM 741 C CA . ILE A 1 92 ? -17.923 -1.989 15.255 1.00 95.56 92 ILE A CA 1
ATOM 742 C C . ILE A 1 92 ? -18.625 -2.851 14.203 1.00 95.56 92 ILE A C 1
ATOM 744 O O . ILE A 1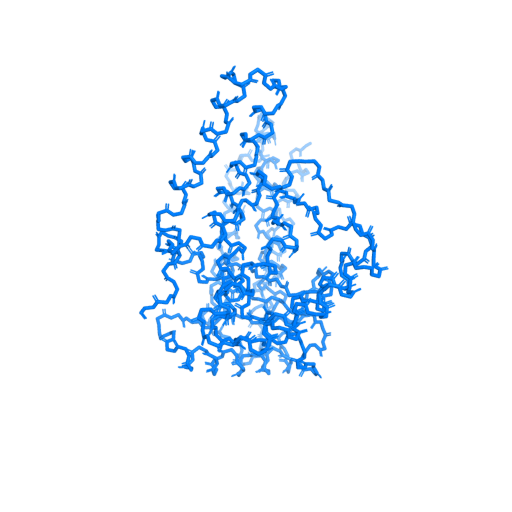 92 ? -19.654 -3.450 14.506 1.00 95.56 92 ILE A O 1
ATOM 748 N N . ASN A 1 93 ? -18.062 -2.964 12.999 1.00 93.19 93 ASN A N 1
ATOM 749 C CA . ASN A 1 93 ? -18.620 -3.797 11.933 1.00 93.19 93 ASN A CA 1
ATOM 750 C C . ASN A 1 93 ? -17.812 -5.088 11.708 1.00 93.19 93 ASN A C 1
ATOM 752 O O . ASN A 1 93 ? -17.863 -5.647 10.620 1.00 93.19 93 ASN A O 1
ATOM 756 N N . TYR A 1 94 ? -17.052 -5.550 12.706 1.00 94.62 94 TYR A N 1
ATOM 757 C CA . TYR A 1 94 ? -16.264 -6.779 12.596 1.00 94.62 94 TYR A CA 1
ATOM 758 C C . TYR A 1 94 ? -17.175 -8.014 12.524 1.00 94.62 94 TYR A C 1
ATOM 760 O O . TYR A 1 94 ? -17.820 -8.357 13.524 1.00 94.62 94 TYR A O 1
ATOM 768 N N . ASP A 1 95 ? -17.208 -8.698 11.379 1.00 94.12 95 ASP A N 1
ATOM 769 C CA . ASP A 1 95 ? -18.152 -9.784 11.112 1.00 94.12 95 ASP A CA 1
ATOM 770 C C . ASP A 1 95 ? -17.497 -11.081 10.584 1.00 94.12 95 ASP A C 1
ATOM 772 O O . ASP A 1 95 ? -16.299 -11.336 10.750 1.00 94.12 95 ASP A O 1
ATOM 776 N N . ASP A 1 96 ? -18.319 -11.971 10.019 1.00 95.00 96 ASP A N 1
ATOM 777 C CA . ASP A 1 96 ? -17.904 -13.261 9.465 1.00 95.00 96 ASP A CA 1
ATOM 778 C C . ASP A 1 96 ? -16.801 -13.144 8.399 1.00 95.00 96 ASP A C 1
ATOM 780 O O . ASP A 1 96 ? -15.959 -14.045 8.280 1.00 95.00 96 ASP A O 1
ATOM 784 N N . ALA A 1 97 ? -16.788 -12.067 7.612 1.00 93.62 97 ALA A N 1
ATOM 785 C CA . ALA A 1 97 ? -15.782 -11.838 6.588 1.00 93.62 97 ALA A CA 1
ATOM 786 C C . ALA A 1 97 ? -14.418 -11.530 7.215 1.00 93.62 97 ALA A C 1
ATOM 788 O O . ALA A 1 97 ? -13.416 -12.152 6.841 1.00 93.62 97 ALA A O 1
ATOM 789 N N . GLU A 1 98 ? -14.364 -10.658 8.221 1.00 94.94 98 GLU A N 1
ATOM 790 C CA . GLU A 1 98 ? -13.131 -10.392 8.961 1.00 94.94 98 GLU A CA 1
ATOM 791 C C . GLU A 1 98 ? -12.650 -11.630 9.728 1.00 94.94 98 GLU A C 1
ATOM 793 O O . GLU A 1 98 ? -11.451 -11.916 9.733 1.00 94.94 98 GLU A O 1
ATOM 798 N N . ILE A 1 99 ? -13.557 -12.428 10.303 1.00 95.56 99 ILE A N 1
ATOM 799 C CA . ILE A 1 99 ? -13.210 -13.703 10.959 1.00 95.56 99 ILE A CA 1
ATOM 800 C C . ILE A 1 99 ? -12.589 -14.683 9.955 1.00 95.56 99 ILE A C 1
ATOM 802 O O . ILE A 1 99 ? -11.607 -15.371 10.270 1.00 95.56 99 ILE A O 1
ATOM 806 N N . TYR A 1 100 ? -13.145 -14.773 8.744 1.00 95.50 100 TYR A N 1
ATOM 807 C CA . TYR A 1 100 ? -12.582 -15.591 7.671 1.00 95.50 100 TYR A CA 1
ATOM 808 C C . TYR A 1 100 ? -11.152 -15.154 7.340 1.00 95.50 100 TYR A C 1
ATOM 810 O O . TYR A 1 100 ? -10.237 -15.988 7.314 1.00 95.50 100 TYR A O 1
ATOM 818 N N . PHE A 1 101 ? -10.942 -13.854 7.135 1.00 95.25 101 PHE A N 1
ATOM 819 C CA . PHE A 1 101 ? -9.631 -13.329 6.782 1.00 95.25 101 PHE A CA 1
ATOM 820 C C . PHE A 1 101 ? -8.630 -13.407 7.933 1.00 95.25 101 PHE A C 1
ATOM 822 O O . PHE A 1 101 ? -7.482 -13.762 7.678 1.00 95.25 101 PHE A O 1
ATOM 829 N N . LYS A 1 102 ? -9.053 -13.217 9.189 1.00 95.06 102 LYS A N 1
ATOM 830 C CA . LYS A 1 102 ? -8.229 -13.456 10.386 1.00 95.06 102 LYS A CA 1
ATOM 831 C C . LYS A 1 102 ? -7.646 -14.867 10.368 1.00 95.06 102 LYS A C 1
ATOM 833 O O . LYS A 1 102 ? -6.438 -15.044 10.468 1.00 95.06 102 LYS A O 1
ATOM 838 N N . LYS A 1 103 ? -8.480 -15.887 10.141 1.00 94.94 103 LYS A N 1
ATOM 839 C CA . LYS A 1 103 ? -8.010 -17.284 10.053 1.00 94.94 103 LYS A CA 1
ATOM 840 C C . LYS A 1 103 ? -7.014 -17.486 8.911 1.00 94.94 103 LYS A C 1
ATOM 842 O O . LYS A 1 103 ? -6.039 -18.217 9.072 1.00 94.94 103 LYS A O 1
ATOM 847 N N . LYS A 1 104 ? -7.256 -16.859 7.755 1.00 94.50 104 LYS A N 1
ATOM 848 C CA . LYS A 1 104 ? -6.354 -16.937 6.598 1.00 94.50 104 LYS A CA 1
ATOM 849 C C . LYS A 1 104 ? -5.011 -16.278 6.881 1.00 94.50 104 LYS A C 1
ATOM 851 O O . LYS A 1 104 ? -3.990 -16.931 6.697 1.00 94.50 104 LYS A O 1
ATOM 856 N N . ILE A 1 105 ? -5.005 -15.034 7.349 1.00 93.75 105 ILE A N 1
ATOM 857 C CA . ILE A 1 105 ? -3.775 -14.275 7.571 1.00 93.75 105 ILE A CA 1
ATOM 858 C C . ILE A 1 105 ? -2.939 -14.874 8.697 1.00 93.75 105 ILE A C 1
ATOM 860 O O . ILE A 1 105 ? -1.730 -14.991 8.537 1.00 93.75 105 ILE A O 1
ATOM 864 N N . THR A 1 106 ? -3.563 -15.364 9.774 1.00 93.50 106 THR A N 1
ATOM 865 C CA . THR A 1 106 ? -2.854 -16.100 10.829 1.00 93.50 106 THR A CA 1
ATOM 866 C C . THR A 1 106 ? -2.129 -17.309 10.252 1.00 93.50 106 THR A C 1
ATOM 868 O O . THR A 1 106 ? -0.930 -17.459 10.469 1.00 93.50 106 THR A O 1
ATOM 871 N N . LYS A 1 107 ? -2.817 -18.118 9.438 1.00 94.00 107 LYS A N 1
ATOM 872 C CA . LYS A 1 107 ? -2.202 -19.285 8.802 1.00 94.00 107 LYS A CA 1
ATOM 873 C C . LYS A 1 107 ? -1.053 -18.900 7.864 1.00 94.00 107 LYS A C 1
ATOM 875 O O . LYS A 1 107 ? -0.018 -19.554 7.876 1.00 94.00 107 LYS A O 1
ATOM 880 N N . ILE A 1 108 ? -1.209 -17.831 7.079 1.00 93.62 108 ILE A N 1
ATOM 881 C CA . ILE A 1 108 ? -0.139 -17.331 6.203 1.00 93.62 108 ILE A CA 1
ATOM 882 C C . ILE A 1 108 ? 1.082 -16.917 7.035 1.00 93.62 108 ILE A C 1
ATOM 884 O O . ILE A 1 108 ? 2.201 -17.298 6.703 1.00 93.62 108 ILE A O 1
ATOM 888 N N . TYR A 1 109 ? 0.879 -16.171 8.124 1.00 92.62 109 TYR A N 1
ATOM 889 C CA . TYR A 1 109 ? 1.957 -15.717 9.009 1.00 92.62 109 TYR A CA 1
ATOM 890 C C . TYR A 1 109 ? 2.699 -16.886 9.673 1.00 92.62 109 TYR A C 1
ATOM 892 O O . TYR A 1 109 ? 3.926 -16.841 9.790 1.00 92.62 109 TYR A O 1
ATOM 900 N N . GLU A 1 110 ? 1.977 -17.939 10.060 1.00 92.25 110 GLU A N 1
ATOM 901 C CA . GLU A 1 110 ? 2.560 -19.190 10.556 1.00 92.25 110 GLU A CA 1
ATOM 902 C C . GLU A 1 110 ? 3.405 -19.886 9.477 1.00 92.25 110 GLU A C 1
ATOM 904 O O . GLU A 1 110 ? 4.548 -20.258 9.741 1.00 92.25 110 GLU A O 1
ATOM 909 N N . GLU A 1 111 ? 2.888 -20.019 8.251 1.00 92.75 111 GLU A N 1
ATOM 910 C CA . GLU A 1 111 ? 3.576 -20.690 7.136 1.00 92.75 111 GLU A CA 1
ATOM 911 C C . GLU A 1 111 ? 4.880 -19.984 6.733 1.00 92.75 111 GLU A C 1
ATOM 913 O O . GLU A 1 111 ? 5.894 -20.641 6.484 1.00 92.75 111 GLU A O 1
ATOM 918 N N . ILE A 1 112 ? 4.887 -18.648 6.712 1.00 90.31 112 ILE A N 1
ATOM 919 C CA . ILE A 1 112 ? 6.080 -17.857 6.364 1.00 90.31 112 ILE A CA 1
ATOM 920 C C . ILE A 1 112 ? 7.019 -17.626 7.560 1.00 90.31 112 ILE A C 1
ATOM 922 O O . ILE A 1 112 ? 8.028 -16.934 7.417 1.00 90.31 112 ILE A O 1
ATOM 926 N N . ASN A 1 113 ? 6.718 -18.202 8.731 1.00 87.50 113 ASN A N 1
ATOM 927 C CA . ASN A 1 113 ? 7.487 -18.060 9.972 1.00 87.50 113 ASN A CA 1
ATOM 928 C C . ASN A 1 113 ? 7.656 -16.599 10.439 1.00 87.50 113 ASN A C 1
ATOM 930 O O . ASN A 1 113 ? 8.711 -16.210 10.952 1.00 87.50 113 ASN A O 1
ATOM 934 N N . CYS A 1 114 ? 6.614 -15.775 10.301 1.00 82.00 114 CYS A N 1
ATOM 935 C CA . CYS A 1 114 ? 6.618 -14.379 10.751 1.00 82.00 114 CYS A CA 1
ATOM 936 C C . CYS A 1 114 ? 6.304 -14.257 12.257 1.00 82.00 114 CYS A C 1
ATOM 938 O O . CYS A 1 114 ? 5.410 -13.527 12.673 1.00 82.00 114 CYS A O 1
ATOM 940 N N . PHE A 1 115 ? 7.035 -14.988 13.104 1.00 62.31 115 PHE A N 1
ATOM 941 C CA . PHE A 1 115 ? 6.708 -15.152 14.532 1.00 62.31 115 PHE A CA 1
ATOM 942 C C . PHE A 1 115 ? 6.805 -13.879 15.380 1.00 62.31 115 PHE A C 1
ATOM 944 O O . PHE A 1 115 ? 6.284 -13.835 16.490 1.00 62.31 115 PHE A O 1
ATOM 951 N N . PHE A 1 116 ? 7.506 -12.857 14.891 1.00 66.50 116 PHE A N 1
ATOM 952 C CA . PHE A 1 116 ? 7.723 -11.613 15.631 1.00 66.50 116 PHE A CA 1
ATOM 953 C C . PHE A 1 116 ? 6.662 -10.546 15.343 1.00 66.50 116 PHE A C 1
ATOM 955 O O . PHE A 1 116 ? 6.764 -9.443 15.877 1.00 66.50 116 PHE A O 1
ATOM 962 N N . GLN A 1 117 ? 5.668 -10.852 14.506 1.00 75.94 117 GLN A N 1
ATOM 963 C CA . GLN A 1 117 ? 4.633 -9.907 14.108 1.00 75.94 117 GLN A CA 1
ATOM 964 C C . GLN A 1 117 ? 3.245 -10.458 14.396 1.00 75.94 117 GLN A C 1
ATOM 966 O O . GLN A 1 117 ? 2.929 -11.601 14.067 1.00 75.94 117 GLN A O 1
ATOM 971 N N . ASN A 1 118 ? 2.397 -9.601 14.958 1.00 83.25 118 ASN A N 1
ATOM 972 C CA . ASN A 1 118 ? 0.971 -9.874 14.982 1.00 83.25 118 ASN A CA 1
ATOM 973 C C . ASN A 1 118 ? 0.432 -9.721 13.554 1.00 83.25 118 ASN A C 1
ATOM 975 O O . ASN A 1 118 ? 0.768 -8.731 12.893 1.00 83.25 118 ASN A O 1
ATOM 979 N N . PRO A 1 119 ? -0.391 -10.664 13.070 1.00 90.12 119 PRO A N 1
ATOM 980 C CA . PRO A 1 119 ? -1.067 -10.498 11.796 1.00 90.12 119 PRO A CA 1
ATOM 981 C C . PRO A 1 119 ? -1.896 -9.205 11.792 1.00 90.12 119 PRO A C 1
ATOM 983 O O . PRO A 1 119 ? -2.500 -8.872 12.819 1.00 90.12 119 PRO A O 1
ATOM 986 N N . PRO A 1 120 ? -1.945 -8.475 10.667 1.00 93.06 120 PRO A N 1
ATOM 987 C CA . PRO A 1 120 ? -2.770 -7.283 10.554 1.00 93.06 120 PRO A CA 1
ATOM 988 C C . PRO A 1 120 ? -4.251 -7.635 10.678 1.00 93.06 120 PRO A C 1
ATOM 990 O O . PRO A 1 120 ? -4.676 -8.760 10.387 1.00 93.06 120 PRO A O 1
ATOM 993 N N . ILE A 1 121 ? -5.056 -6.638 11.035 1.00 94.31 121 ILE A N 1
ATOM 994 C CA . ILE A 1 121 ? -6.502 -6.750 10.882 1.00 94.31 121 ILE A CA 1
ATOM 995 C C . ILE A 1 121 ? -6.832 -6.606 9.399 1.00 94.31 121 ILE A C 1
ATOM 997 O O . ILE A 1 121 ? -6.501 -5.603 8.770 1.00 94.31 121 ILE A O 1
ATOM 1001 N N . ILE A 1 122 ? -7.500 -7.615 8.846 1.00 94.06 122 ILE A N 1
ATOM 1002 C CA . ILE A 1 122 ? -8.086 -7.513 7.515 1.00 94.06 122 ILE A CA 1
ATOM 1003 C C . ILE A 1 122 ? -9.518 -7.018 7.670 1.00 94.06 122 ILE A C 1
ATOM 1005 O O . ILE A 1 122 ? -10.243 -7.570 8.493 1.00 94.06 122 ILE A O 1
ATOM 1009 N N . THR A 1 123 ? -9.913 -6.005 6.901 1.00 92.88 123 THR A N 1
ATOM 1010 C CA . THR A 1 123 ? -11.276 -5.457 6.896 1.00 92.88 123 THR A CA 1
ATOM 1011 C C . THR A 1 123 ? -11.883 -5.460 5.500 1.00 92.88 123 THR A C 1
ATOM 1013 O O . THR A 1 123 ? -11.202 -5.176 4.519 1.00 92.88 123 THR A O 1
ATOM 1016 N N . THR A 1 124 ? -13.173 -5.764 5.404 1.00 90.00 124 THR A N 1
ATOM 1017 C CA . THR A 1 124 ? -13.956 -5.651 4.162 1.00 90.00 124 THR A CA 1
ATOM 1018 C C . THR A 1 124 ? -14.689 -4.315 4.030 1.00 90.00 124 THR A C 1
ATOM 1020 O O . THR A 1 124 ? -15.359 -4.054 3.028 1.00 90.00 124 THR A O 1
ATOM 1023 N N . ILE A 1 125 ? -14.534 -3.436 5.025 1.00 79.56 125 ILE A N 1
ATOM 1024 C CA . ILE A 1 125 ? -15.087 -2.080 5.057 1.00 79.56 125 ILE A CA 1
ATOM 1025 C C . ILE A 1 125 ? -14.138 -1.163 4.278 1.00 79.56 125 ILE A C 1
ATOM 1027 O O . ILE A 1 125 ? -13.526 -0.237 4.812 1.00 79.56 125 ILE A O 1
ATOM 1031 N N . SER A 1 126 ? -13.935 -1.477 3.002 1.00 66.88 126 SER A N 1
ATOM 1032 C CA . SER A 1 126 ? -13.163 -0.616 2.119 1.00 66.88 126 SER A CA 1
ATOM 1033 C C . SER A 1 126 ? -14.056 0.501 1.585 1.00 66.88 126 SER A C 1
ATOM 1035 O O . SER A 1 126 ? -15.097 0.244 0.983 1.00 66.88 126 SER A O 1
ATOM 1037 N N . ASN A 1 127 ? -13.620 1.746 1.781 1.00 62.31 127 ASN A N 1
ATOM 1038 C CA . ASN A 1 127 ? -14.222 2.927 1.155 1.00 62.31 127 ASN A CA 1
ATOM 1039 C C . ASN A 1 127 ? -13.599 3.246 -0.215 1.00 62.31 127 ASN A C 1
ATOM 1041 O O . ASN A 1 127 ? -14.005 4.218 -0.850 1.00 62.31 127 ASN A O 1
ATOM 1045 N N . SER A 1 128 ? -12.579 2.493 -0.636 1.00 57.81 128 SER A N 1
ATOM 1046 C CA . SER A 1 128 ? -11.868 2.716 -1.892 1.00 57.81 128 SER A CA 1
ATOM 1047 C C . SER A 1 128 ? -12.218 1.657 -2.929 1.00 57.81 128 SER A C 1
ATOM 1049 O O . SER A 1 128 ? -12.342 0.475 -2.603 1.00 57.81 128 SER A O 1
ATOM 1051 N N . ASP A 1 129 ? -12.327 2.143 -4.164 1.00 56.94 129 ASP A N 1
ATOM 1052 C CA . ASP A 1 129 ? -12.518 1.442 -5.433 1.00 56.94 129 ASP A CA 1
ATOM 1053 C C . ASP A 1 129 ? -11.925 0.025 -5.430 1.00 56.94 129 ASP A C 1
ATOM 1055 O O . ASP A 1 129 ? -10.709 -0.100 -5.437 1.00 56.94 129 ASP A O 1
ATOM 1059 N N . ASP A 1 130 ? -12.783 -1.002 -5.383 1.00 64.12 130 ASP A N 1
ATOM 1060 C CA . ASP A 1 130 ? -12.641 -2.416 -5.802 1.00 64.12 130 ASP A CA 1
ATOM 1061 C C . ASP A 1 130 ? -11.293 -3.173 -5.649 1.00 64.12 130 ASP A C 1
ATOM 1063 O O . ASP A 1 130 ? -11.162 -4.290 -6.159 1.00 64.12 130 ASP A O 1
ATOM 1067 N N . TYR A 1 131 ? -10.310 -2.645 -4.920 1.00 80.56 131 TYR A N 1
ATOM 1068 C CA . TYR A 1 131 ? -8.953 -3.179 -4.807 1.00 80.56 131 TYR A CA 1
ATOM 1069 C C . TYR A 1 131 ? -8.480 -3.251 -3.357 1.00 80.56 131 TYR A C 1
ATOM 1071 O O . TYR A 1 131 ? -9.040 -2.636 -2.445 1.00 80.56 131 TYR A O 1
ATOM 1079 N N . PHE A 1 132 ? -7.445 -4.060 -3.157 1.00 88.75 132 PHE A N 1
ATOM 1080 C CA . PHE A 1 132 ? -6.798 -4.233 -1.872 1.00 88.75 132 PHE A CA 1
ATOM 1081 C C . PHE A 1 132 ? -5.940 -2.998 -1.582 1.00 88.75 132 PHE A C 1
ATOM 1083 O O . PHE A 1 132 ? -5.455 -2.338 -2.500 1.00 88.75 132 PHE A O 1
ATOM 1090 N N . TRP A 1 133 ? -5.792 -2.656 -0.306 1.00 91.56 133 TRP A N 1
ATOM 1091 C CA . TRP A 1 133 ? -4.844 -1.631 0.125 1.00 91.56 133 TRP A CA 1
ATOM 1092 C C . TRP A 1 133 ? -4.448 -1.834 1.584 1.00 91.56 133 TRP A C 1
ATOM 1094 O O . TRP A 1 133 ? -5.247 -2.258 2.422 1.00 91.56 133 TRP A O 1
ATOM 1104 N N . ALA A 1 134 ? -3.211 -1.490 1.910 1.00 92.50 134 ALA A N 1
ATOM 1105 C CA . ALA A 1 134 ? -2.679 -1.542 3.257 1.00 92.50 134 ALA A CA 1
ATOM 1106 C C . ALA A 1 134 ? -2.584 -0.151 3.880 1.00 92.50 134 ALA A C 1
ATOM 1108 O O . ALA A 1 134 ? -2.227 0.840 3.237 1.00 92.50 134 ALA A O 1
ATOM 1109 N N . PHE A 1 135 ? -2.784 -0.098 5.195 1.00 91.81 135 PHE A N 1
ATOM 1110 C CA . PHE A 1 135 ? -2.438 1.063 6.003 1.00 91.81 135 PHE A CA 1
ATOM 1111 C C . PHE A 1 135 ? -1.514 0.670 7.146 1.00 91.81 135 PHE A C 1
ATOM 1113 O O . PHE A 1 135 ? -1.967 0.421 8.269 1.00 91.81 135 PHE A O 1
ATOM 1120 N N . PRO A 1 136 ? -0.192 0.633 6.886 1.00 90.44 136 PRO A N 1
ATOM 1121 C CA . PRO A 1 136 ? 0.762 0.139 7.866 1.00 90.44 136 PRO A CA 1
ATOM 1122 C C . PRO A 1 136 ? 0.766 0.896 9.192 1.00 90.44 136 PRO A C 1
ATOM 1124 O O . PRO A 1 136 ? 1.005 0.291 10.227 1.00 90.44 136 PRO A O 1
ATOM 1127 N N . GLY A 1 137 ? 0.436 2.193 9.199 1.00 89.25 137 GLY A N 1
ATOM 1128 C CA . GLY A 1 137 ? 0.342 2.975 10.439 1.00 89.25 137 GLY A CA 1
ATOM 1129 C C . GLY A 1 137 ? -0.742 2.487 11.411 1.00 89.25 137 GLY A C 1
ATOM 1130 O O . GLY A 1 137 ? -0.692 2.807 12.598 1.00 89.25 137 GLY A O 1
ATOM 1131 N N . TYR A 1 138 ? -1.709 1.711 10.918 1.00 90.19 138 TYR A N 1
ATOM 1132 C CA . TYR A 1 138 ? -2.829 1.188 11.694 1.00 90.19 138 TYR A CA 1
ATOM 1133 C C . TYR A 1 138 ? -2.859 -0.338 11.779 1.00 90.19 138 TYR A C 1
ATOM 1135 O O . TYR A 1 138 ? -3.732 -0.857 12.473 1.00 90.19 138 TYR A O 1
ATOM 1143 N N . ASP A 1 139 ? -1.886 -1.022 11.168 1.00 91.69 139 ASP A N 1
ATOM 1144 C CA . ASP A 1 139 ? -1.777 -2.484 11.115 1.00 91.69 139 ASP A CA 1
ATOM 1145 C C . ASP A 1 139 ? -2.966 -3.142 10.388 1.00 91.69 139 ASP A C 1
ATOM 1147 O O . ASP A 1 139 ? -3.523 -4.138 10.854 1.00 91.69 139 ASP A O 1
ATOM 1151 N N . ILE A 1 140 ? -3.396 -2.547 9.265 1.00 93.56 140 ILE A N 1
ATOM 1152 C CA . ILE A 1 140 ? -4.606 -2.960 8.538 1.00 93.56 140 ILE A CA 1
ATOM 1153 C C . ILE A 1 140 ? -4.329 -3.237 7.077 1.00 93.56 140 ILE A C 1
ATOM 1155 O O . ILE A 1 140 ? -3.558 -2.523 6.435 1.00 93.56 140 ILE A O 1
ATOM 1159 N N . ILE A 1 141 ? -5.038 -4.235 6.562 1.00 94.56 141 ILE A N 1
ATOM 1160 C CA . ILE A 1 141 ? -5.259 -4.429 5.136 1.00 94.56 141 ILE A CA 1
ATOM 1161 C C . ILE A 1 141 ? -6.762 -4.372 4.897 1.00 94.56 141 ILE A C 1
ATOM 1163 O O . ILE A 1 141 ? -7.532 -5.063 5.558 1.00 94.56 141 ILE A O 1
ATOM 1167 N N . ALA A 1 142 ? -7.194 -3.554 3.960 1.00 93.19 142 ALA A N 1
ATOM 1168 C CA . ALA A 1 142 ? -8.568 -3.551 3.511 1.00 93.19 142 ALA A CA 1
ATOM 1169 C C . ALA A 1 142 ? -8.685 -4.312 2.194 1.00 93.19 142 ALA A C 1
ATOM 1171 O O . ALA A 1 142 ? -7.799 -4.259 1.339 1.00 93.19 142 ALA A O 1
ATOM 1172 N N . VAL A 1 143 ? -9.791 -5.029 2.050 1.00 92.81 143 VAL A N 1
ATOM 1173 C CA . VAL A 1 143 ? -10.126 -5.810 0.862 1.00 92.81 143 VAL A CA 1
ATOM 1174 C C . VAL A 1 143 ? -11.541 -5.455 0.399 1.00 92.81 143 VAL A C 1
ATOM 1176 O O . VAL A 1 143 ? -12.353 -4.995 1.210 1.00 92.81 143 VAL A O 1
ATOM 1179 N N . PRO A 1 144 ? -11.877 -5.664 -0.883 1.00 89.88 144 PRO A N 1
ATOM 1180 C CA . PRO A 1 144 ? -13.225 -5.421 -1.380 1.00 89.88 144 PRO A CA 1
ATOM 1181 C C . PRO A 1 144 ? -14.284 -6.255 -0.650 1.00 89.88 144 PRO A C 1
ATOM 1183 O O . PRO A 1 144 ? -14.039 -7.382 -0.208 1.00 89.88 144 PRO A O 1
ATOM 1186 N N . ASN A 1 145 ? -15.504 -5.728 -0.558 1.00 88.06 145 ASN A N 1
ATOM 1187 C CA . ASN A 1 145 ? -16.614 -6.482 0.014 1.00 88.06 145 ASN A CA 1
ATOM 1188 C C . ASN A 1 145 ? -16.914 -7.728 -0.840 1.00 88.06 145 ASN A C 1
ATOM 1190 O O . ASN A 1 145 ? -17.009 -7.660 -2.065 1.00 88.06 145 ASN A O 1
ATOM 1194 N N . GLY A 1 146 ? -17.076 -8.879 -0.187 1.00 88.31 146 GLY A N 1
ATOM 1195 C CA . GLY A 1 146 ? -17.361 -10.149 -0.851 1.00 88.31 146 GLY A CA 1
ATOM 1196 C C . GLY A 1 146 ? -16.111 -10.912 -1.285 1.00 88.31 146 GLY A C 1
ATOM 1197 O O . GLY A 1 146 ? -16.235 -12.042 -1.766 1.00 88.31 146 GLY A O 1
ATOM 1198 N N . GLU A 1 147 ? -14.917 -10.358 -1.071 1.00 90.38 147 GLU A N 1
ATOM 1199 C CA . GLU A 1 147 ? -13.652 -10.976 -1.463 1.00 90.38 147 GLU A CA 1
ATOM 1200 C C . GLU A 1 147 ? -13.390 -12.318 -0.763 1.00 90.38 147 GLU A C 1
ATOM 1202 O O . GLU A 1 147 ? -12.743 -13.198 -1.322 1.00 90.38 147 GLU A O 1
ATOM 1207 N N . GLN A 1 148 ? -13.999 -12.573 0.398 1.00 90.44 148 GLN A N 1
ATOM 1208 C CA . GLN A 1 148 ? -13.973 -13.886 1.052 1.00 90.44 148 GLN A CA 1
ATOM 1209 C C . GLN A 1 148 ? -14.551 -15.020 0.181 1.00 90.44 148 GLN A C 1
ATOM 1211 O O . GLN A 1 148 ? -14.333 -16.198 0.466 1.00 90.44 148 GLN A O 1
ATOM 1216 N N . ARG A 1 149 ? -15.296 -14.679 -0.880 1.00 89.69 149 ARG A N 1
ATOM 1217 C CA . ARG A 1 149 ? -15.887 -15.614 -1.852 1.00 89.69 149 ARG A CA 1
ATOM 1218 C C . ARG A 1 149 ? -15.067 -15.744 -3.137 1.00 89.69 149 ARG A C 1
ATOM 1220 O O . ARG A 1 149 ? -15.464 -16.504 -4.021 1.00 89.69 149 ARG A O 1
ATOM 1227 N N . ASN A 1 150 ? -13.957 -15.022 -3.261 1.00 86.31 150 ASN A N 1
ATOM 1228 C CA . ASN A 1 150 ? -13.131 -14.989 -4.458 1.00 86.31 150 ASN A CA 1
ATOM 1229 C C . ASN A 1 150 ? -11.695 -15.418 -4.135 1.00 86.31 150 ASN A C 1
ATOM 1231 O O . ASN A 1 150 ? -11.072 -14.958 -3.187 1.00 86.31 150 ASN A O 1
ATOM 1235 N N . LEU A 1 151 ? -11.163 -16.350 -4.923 1.00 86.56 151 LEU A N 1
ATOM 1236 C CA . LEU A 1 151 ? -9.791 -16.837 -4.753 1.00 86.56 151 LEU A CA 1
ATOM 1237 C C . LEU A 1 151 ? -8.796 -16.092 -5.643 1.00 86.56 151 LEU A C 1
ATOM 1239 O O . LEU A 1 151 ? -7.596 -16.145 -5.389 1.00 86.56 151 LEU A O 1
ATOM 1243 N N . LEU A 1 152 ? -9.275 -15.419 -6.692 1.00 89.62 152 LEU A N 1
ATOM 1244 C CA . LEU A 1 152 ? -8.414 -14.892 -7.747 1.00 89.62 152 LEU A CA 1
ATOM 1245 C C . LEU A 1 152 ? -7.658 -13.623 -7.351 1.00 89.62 152 LEU A C 1
ATOM 1247 O O . LEU A 1 152 ? -6.661 -13.338 -8.000 1.00 89.62 152 LEU A O 1
ATOM 1251 N N . ASN A 1 153 ? -8.103 -12.869 -6.339 1.00 90.81 153 ASN A N 1
ATOM 1252 C CA . ASN A 1 153 ? -7.345 -11.712 -5.843 1.00 90.81 153 ASN A CA 1
ATOM 1253 C C . ASN A 1 153 ? -6.545 -12.029 -4.577 1.00 90.81 153 ASN A C 1
ATOM 1255 O O . ASN A 1 153 ? -5.802 -11.183 -4.100 1.00 90.81 153 ASN A O 1
ATOM 1259 N N . LEU A 1 154 ? -6.646 -13.247 -4.032 1.00 91.69 154 LEU A N 1
ATOM 1260 C CA . LEU A 1 154 ? -5.918 -13.607 -2.817 1.00 91.69 154 LEU A CA 1
ATOM 1261 C C . LEU A 1 154 ? -4.391 -13.415 -2.933 1.00 91.69 154 LEU A C 1
ATOM 1263 O O . LEU A 1 154 ? -3.792 -13.027 -1.935 1.00 91.69 154 LEU A O 1
ATOM 1267 N N . PRO A 1 155 ? -3.736 -13.624 -4.094 1.00 95.38 155 PRO A N 1
ATOM 1268 C CA . PRO A 1 155 ? -2.321 -13.283 -4.248 1.00 95.38 155 PRO A CA 1
ATOM 1269 C C . PRO A 1 155 ? -1.998 -11.802 -4.000 1.00 95.38 155 PRO A C 1
ATOM 1271 O O . PRO A 1 155 ? -0.898 -11.503 -3.545 1.00 95.38 155 PRO A O 1
ATOM 1274 N N . ASP A 1 156 ? -2.940 -10.890 -4.243 1.00 94.56 156 ASP A N 1
ATOM 1275 C CA . ASP A 1 156 ? -2.774 -9.451 -3.999 1.00 94.56 156 ASP A CA 1
ATOM 1276 C C . ASP A 1 156 ? -2.716 -9.126 -2.498 1.00 94.56 156 ASP A C 1
ATOM 1278 O O . ASP A 1 156 ? -2.027 -8.205 -2.075 1.00 94.56 156 ASP A O 1
ATOM 1282 N N . LEU A 1 157 ? -3.306 -9.976 -1.647 1.00 94.50 157 LEU A N 1
ATOM 1283 C CA . LEU A 1 157 ? -3.130 -9.885 -0.194 1.00 94.50 157 LEU A CA 1
ATOM 1284 C C . LEU A 1 157 ? -1.649 -9.900 0.204 1.00 94.50 157 LEU A C 1
ATOM 1286 O O . LEU A 1 157 ? -1.249 -9.215 1.142 1.00 94.50 157 LEU A O 1
ATOM 1290 N N . TYR A 1 158 ? -0.827 -10.674 -0.508 1.00 96.00 158 TYR A N 1
ATOM 1291 C CA . TYR A 1 158 ? 0.604 -10.763 -0.237 1.00 96.00 158 TYR A CA 1
ATOM 1292 C C . TYR A 1 158 ? 1.353 -9.500 -0.681 1.00 96.00 158 TYR A C 1
ATOM 1294 O O . TYR A 1 158 ? 2.385 -9.182 -0.087 1.00 96.00 158 TYR A O 1
ATOM 1302 N N . HIS A 1 159 ? 0.836 -8.767 -1.674 1.00 96.31 159 HIS A N 1
ATOM 1303 C CA . HIS A 1 159 ? 1.337 -7.437 -2.024 1.00 96.31 159 HIS A CA 1
ATOM 1304 C C . HIS A 1 159 ? 1.085 -6.462 -0.872 1.00 96.31 159 HIS A C 1
ATOM 1306 O O . HIS A 1 159 ? 2.020 -5.820 -0.392 1.00 96.31 159 HIS A O 1
ATOM 1312 N N . GLU A 1 160 ? -0.135 -6.452 -0.334 1.00 95.62 160 GLU A N 1
ATOM 1313 C CA . GLU A 1 160 ? -0.491 -5.596 0.801 1.00 95.62 160 GLU A CA 1
ATOM 1314 C C . GLU A 1 160 ? 0.266 -5.938 2.087 1.00 95.62 160 GLU A C 1
ATOM 1316 O O . GLU A 1 160 ? 0.707 -5.055 2.827 1.00 95.62 160 GLU A O 1
ATOM 1321 N N . MET A 1 161 ? 0.514 -7.224 2.336 1.00 94.88 161 MET A N 1
ATOM 1322 C CA . MET A 1 161 ? 1.441 -7.648 3.390 1.00 94.88 161 MET A CA 1
ATOM 1323 C C . MET A 1 161 ? 2.858 -7.113 3.153 1.00 94.88 161 MET A C 1
ATOM 1325 O O . MET A 1 161 ? 3.555 -6.760 4.106 1.00 94.88 161 MET A O 1
ATOM 1329 N N . GLY A 1 162 ? 3.278 -7.005 1.892 1.00 94.56 162 GLY A N 1
ATOM 1330 C CA . GLY A 1 162 ? 4.528 -6.369 1.497 1.00 94.56 162 GLY A CA 1
ATOM 1331 C C . GLY A 1 162 ? 4.662 -4.947 2.043 1.00 94.56 162 GLY A C 1
ATOM 1332 O O . GLY A 1 162 ? 5.730 -4.612 2.556 1.00 94.56 162 GLY A O 1
ATOM 1333 N N . HIS A 1 163 ? 3.593 -4.144 2.046 1.00 94.88 163 HIS A N 1
ATOM 1334 C CA . HIS A 1 163 ? 3.621 -2.789 2.613 1.00 94.88 163 HIS A CA 1
ATOM 1335 C C . HIS A 1 163 ? 3.867 -2.794 4.128 1.00 94.88 163 HIS A C 1
ATOM 1337 O O . HIS A 1 163 ? 4.610 -1.950 4.642 1.00 94.88 163 HIS A O 1
ATOM 1343 N N . LEU A 1 164 ? 3.294 -3.762 4.850 1.00 93.12 164 LEU A N 1
ATOM 1344 C CA . LEU A 1 164 ? 3.535 -3.949 6.285 1.00 93.12 164 LEU A CA 1
ATOM 1345 C C . LEU A 1 164 ? 4.973 -4.396 6.561 1.00 93.12 164 LEU A C 1
ATOM 1347 O O . LEU A 1 164 ? 5.629 -3.868 7.455 1.00 93.12 164 LEU A O 1
ATOM 1351 N N . PHE A 1 165 ? 5.501 -5.333 5.775 1.00 91.81 165 PHE A N 1
ATOM 1352 C CA . PHE A 1 165 ? 6.890 -5.766 5.921 1.00 91.81 165 PHE A CA 1
ATOM 1353 C C . PHE A 1 165 ? 7.872 -4.658 5.550 1.00 91.81 165 PHE A C 1
ATOM 1355 O O . PHE A 1 165 ? 8.899 -4.501 6.214 1.00 91.81 165 PHE A O 1
ATOM 1362 N N . PHE A 1 166 ? 7.557 -3.864 4.527 1.00 91.44 166 PHE A N 1
ATOM 1363 C CA . PHE A 1 166 ? 8.384 -2.742 4.116 1.00 91.44 166 PHE A CA 1
ATOM 1364 C C . PHE A 1 166 ? 8.457 -1.670 5.196 1.00 91.44 166 PHE A C 1
ATOM 1366 O O . PHE A 1 166 ? 9.557 -1.233 5.518 1.00 91.44 166 PHE A O 1
ATOM 1373 N N . SER A 1 167 ? 7.334 -1.291 5.812 1.00 91.50 167 SER A N 1
ATOM 1374 C CA . SER A 1 167 ? 7.335 -0.278 6.878 1.00 91.50 167 SER A CA 1
ATOM 1375 C C . SER A 1 167 ? 8.181 -0.693 8.091 1.00 91.50 167 SER A C 1
ATOM 1377 O O . SER A 1 167 ? 8.802 0.151 8.736 1.00 91.50 167 SER A O 1
ATOM 1379 N N . GLN A 1 168 ? 8.264 -1.995 8.375 1.00 87.69 168 GLN A N 1
ATOM 1380 C CA . GLN A 1 168 ? 9.017 -2.530 9.511 1.00 87.69 168 GLN A CA 1
ATOM 1381 C C . GLN A 1 168 ? 10.494 -2.798 9.194 1.00 87.69 168 GLN A C 1
ATOM 1383 O O . GLN A 1 168 ? 11.365 -2.599 10.046 1.00 87.69 168 GLN A O 1
ATOM 1388 N N . TYR A 1 169 ? 10.797 -3.241 7.973 1.00 88.75 169 TYR A N 1
ATOM 1389 C CA . TYR A 1 169 ? 12.139 -3.659 7.556 1.00 88.75 169 TYR A CA 1
ATOM 1390 C C . TYR A 1 169 ? 12.727 -2.793 6.444 1.00 88.75 169 TYR A C 1
ATOM 1392 O O . TYR A 1 169 ? 13.643 -3.228 5.743 1.00 88.75 169 TYR A O 1
ATOM 1400 N N . GLU A 1 170 ? 12.255 -1.555 6.311 1.00 89.00 170 GLU A N 1
ATOM 1401 C CA . GLU A 1 170 ? 12.631 -0.608 5.258 1.00 89.00 170 GLU A CA 1
ATOM 1402 C C . GLU A 1 170 ? 14.146 -0.577 5.024 1.00 89.00 170 GLU A C 1
ATOM 1404 O O . GLU A 1 170 ? 14.629 -0.812 3.919 1.00 89.00 170 GLU A O 1
ATOM 1409 N N . LYS A 1 171 ? 14.932 -0.384 6.091 1.00 88.06 171 LYS A N 1
ATOM 1410 C CA . LYS A 1 171 ? 16.400 -0.308 6.001 1.00 88.06 171 LYS A CA 1
ATOM 1411 C C . LYS A 1 171 ? 17.027 -1.572 5.408 1.00 88.06 171 LYS A C 1
ATOM 1413 O O . LYS A 1 171 ? 18.032 -1.485 4.702 1.00 88.06 171 LYS A O 1
ATOM 1418 N N . PHE A 1 172 ? 16.466 -2.740 5.717 1.00 86.75 172 PHE A N 1
ATOM 1419 C CA . PHE A 1 172 ? 16.944 -4.020 5.202 1.00 86.75 172 PHE A CA 1
ATOM 1420 C C . PHE A 1 172 ? 16.542 -4.219 3.736 1.00 86.75 172 PHE A C 1
ATOM 1422 O O . PHE A 1 172 ? 17.394 -4.591 2.928 1.00 86.75 172 PHE A O 1
ATOM 1429 N N . LEU A 1 173 ? 15.282 -3.930 3.397 1.00 85.88 173 LEU A N 1
ATOM 1430 C CA . LEU A 1 173 ? 14.714 -4.136 2.060 1.00 85.88 173 LEU A CA 1
ATOM 1431 C C . LEU A 1 173 ? 15.256 -3.138 1.031 1.00 85.88 173 LEU A C 1
ATOM 1433 O O . LEU A 1 173 ? 15.616 -3.537 -0.075 1.00 85.88 173 LEU A O 1
ATOM 1437 N N . ILE A 1 174 ? 15.417 -1.867 1.413 1.00 86.19 174 ILE A N 1
ATOM 1438 C CA . ILE A 1 174 ? 16.086 -0.859 0.583 1.00 86.19 174 ILE A CA 1
ATOM 1439 C C . ILE A 1 174 ? 17.552 -1.253 0.365 1.00 86.19 174 ILE A C 1
ATOM 1441 O O . ILE A 1 174 ? 18.070 -1.206 -0.754 1.00 86.19 174 ILE A O 1
ATOM 1445 N N . GLY A 1 175 ? 18.256 -1.641 1.431 1.00 82.50 175 GLY A N 1
ATOM 1446 C CA . GLY A 1 175 ? 19.652 -2.058 1.354 1.00 82.50 175 GLY A CA 1
ATOM 1447 C C . GLY A 1 175 ? 20.529 -1.058 0.586 1.00 82.50 175 GLY A C 1
ATOM 1448 O O . GLY A 1 175 ? 20.790 0.051 1.048 1.00 82.50 175 GLY A O 1
ATOM 1449 N N . LYS A 1 176 ? 21.024 -1.464 -0.593 1.00 85.12 176 LYS A N 1
ATOM 1450 C CA . LYS A 1 176 ? 21.880 -0.633 -1.467 1.00 85.12 176 LYS A CA 1
ATOM 1451 C C . LYS A 1 176 ? 21.159 -0.075 -2.699 1.00 85.12 176 LYS A C 1
ATOM 1453 O O . LYS A 1 176 ? 21.798 0.641 -3.475 1.00 85.12 176 LYS A O 1
ATOM 1458 N N . ILE A 1 177 ? 19.870 -0.368 -2.885 1.00 87.94 177 ILE A N 1
ATOM 1459 C CA . ILE A 1 177 ? 19.158 -0.016 -4.117 1.00 87.94 177 ILE A CA 1
ATOM 1460 C C . ILE A 1 177 ? 19.074 1.500 -4.312 1.00 87.94 177 ILE A C 1
ATOM 1462 O O . ILE A 1 177 ? 19.383 1.975 -5.400 1.00 87.94 177 ILE A O 1
ATOM 1466 N N . ASN A 1 178 ? 18.806 2.267 -3.247 1.00 89.31 178 ASN A N 1
ATOM 1467 C CA . ASN A 1 178 ? 18.740 3.732 -3.316 1.00 89.31 178 ASN A CA 1
ATOM 1468 C C . ASN A 1 178 ? 20.046 4.335 -3.824 1.00 89.31 178 ASN A C 1
ATOM 1470 O O . ASN A 1 178 ? 20.031 5.191 -4.700 1.00 89.31 178 ASN A O 1
ATOM 1474 N N . LYS A 1 179 ? 21.189 3.813 -3.368 1.00 91.81 179 LYS A N 1
ATOM 1475 C CA . LYS A 1 179 ? 22.493 4.265 -3.858 1.00 91.81 179 LYS A CA 1
ATOM 1476 C C . LYS A 1 179 ? 22.670 3.970 -5.350 1.00 91.81 179 LYS A C 1
ATOM 1478 O O . LYS A 1 179 ? 23.244 4.781 -6.067 1.00 91.81 179 LYS A O 1
ATOM 1483 N N . SER A 1 180 ? 22.198 2.821 -5.827 1.00 92.56 180 SER A N 1
ATOM 1484 C CA . SER A 1 180 ? 22.270 2.470 -7.251 1.00 92.56 180 SER A CA 1
ATOM 1485 C C . SER A 1 180 ? 21.356 3.346 -8.107 1.00 92.56 180 SER A C 1
ATOM 1487 O O . SER A 1 180 ? 21.781 3.804 -9.166 1.00 92.56 180 SER A O 1
ATOM 1489 N N . ILE A 1 181 ? 20.149 3.640 -7.622 1.00 94.50 181 ILE A N 1
ATOM 1490 C CA . ILE A 1 181 ? 19.205 4.570 -8.252 1.00 94.50 181 ILE A CA 1
ATOM 1491 C C . ILE A 1 181 ? 19.823 5.975 -8.322 1.00 94.50 181 ILE A C 1
ATOM 1493 O O . ILE A 1 181 ? 19.871 6.573 -9.394 1.00 94.50 181 ILE A O 1
ATOM 1497 N N . GLU A 1 182 ? 20.366 6.487 -7.214 1.00 95.50 182 GLU A N 1
ATOM 1498 C CA . GLU A 1 182 ? 21.041 7.790 -7.170 1.00 95.50 182 GLU A CA 1
ATOM 1499 C C . GLU A 1 182 ? 22.210 7.861 -8.153 1.00 95.50 182 GLU A C 1
ATOM 1501 O O . GLU A 1 182 ? 22.341 8.835 -8.894 1.00 95.50 182 GLU A O 1
ATOM 1506 N N . VAL A 1 183 ? 23.064 6.834 -8.187 1.00 95.81 183 VAL A N 1
ATOM 1507 C CA . VAL A 1 183 ? 24.198 6.771 -9.119 1.00 95.81 183 VAL A CA 1
ATOM 1508 C C . VAL A 1 183 ? 23.713 6.786 -10.568 1.00 95.81 183 VAL A C 1
ATOM 1510 O O . VAL A 1 183 ? 24.266 7.534 -11.376 1.00 95.81 183 VAL A O 1
ATOM 1513 N N . PHE A 1 184 ? 22.676 6.009 -10.892 1.00 95.94 184 PHE A N 1
ATOM 1514 C CA . PHE A 1 184 ? 22.093 5.969 -12.231 1.00 95.94 184 PHE A CA 1
ATOM 1515 C C . PHE A 1 184 ? 21.563 7.344 -12.656 1.00 95.94 184 PHE A C 1
ATOM 1517 O O . PHE A 1 184 ? 22.000 7.895 -13.667 1.00 95.94 184 PHE A O 1
ATOM 1524 N N . TYR A 1 185 ? 20.683 7.949 -11.857 1.00 96.75 185 TYR A N 1
ATOM 1525 C CA . TYR A 1 185 ? 20.047 9.213 -12.230 1.00 96.75 185 TYR A CA 1
ATOM 1526 C C . TYR A 1 185 ? 21.019 10.395 -12.224 1.00 96.75 185 TYR A C 1
ATOM 1528 O O . TYR A 1 185 ? 20.926 11.261 -13.093 1.00 96.75 185 TYR A O 1
ATOM 1536 N N . ASN A 1 186 ? 22.002 10.427 -11.321 1.00 97.19 186 ASN A N 1
ATOM 1537 C CA . ASN A 1 186 ? 23.051 11.450 -11.362 1.00 97.19 186 ASN A CA 1
ATOM 1538 C C . ASN A 1 186 ? 23.912 11.330 -12.624 1.00 97.19 186 ASN A C 1
ATOM 1540 O O . ASN A 1 186 ? 24.273 12.347 -13.220 1.00 97.19 186 ASN A O 1
ATOM 1544 N N . LYS A 1 187 ? 24.204 10.102 -13.070 1.00 97.06 187 LYS A N 1
ATOM 1545 C CA . LYS A 1 187 ? 24.895 9.869 -14.341 1.00 97.06 187 LYS A CA 1
ATOM 1546 C C . LYS A 1 187 ? 24.061 10.367 -15.522 1.00 97.06 187 LYS A C 1
ATOM 1548 O O . LYS A 1 187 ? 24.607 11.075 -16.365 1.00 97.06 187 LYS A O 1
ATOM 1553 N N . GLU A 1 188 ? 22.762 10.075 -15.568 1.00 96.94 188 GLU A N 1
ATOM 1554 C CA . GLU A 1 188 ? 21.888 10.572 -16.641 1.00 96.94 188 GLU A CA 1
ATOM 1555 C C . GLU A 1 188 ? 21.777 12.105 -16.641 1.00 96.94 188 GLU A C 1
ATOM 1557 O O . GLU A 1 188 ? 21.848 12.721 -17.703 1.00 96.94 188 GLU A O 1
ATOM 1562 N N . ILE A 1 189 ? 21.729 12.749 -15.469 1.00 97.38 189 ILE A N 1
ATOM 1563 C CA . ILE A 1 189 ? 21.753 14.219 -15.345 1.00 97.38 189 ILE A CA 1
ATOM 1564 C C . ILE A 1 189 ? 23.047 14.814 -15.918 1.00 97.38 189 ILE A C 1
ATOM 1566 O O . ILE A 1 189 ? 22.984 15.813 -16.634 1.00 97.38 189 ILE A O 1
ATOM 1570 N N . ILE A 1 190 ? 24.207 14.212 -15.635 1.00 97.50 190 ILE A N 1
ATOM 1571 C CA . ILE A 1 190 ? 25.498 14.649 -16.194 1.00 97.50 190 ILE A CA 1
ATOM 1572 C C . ILE A 1 190 ? 25.519 14.453 -17.716 1.00 97.50 190 ILE A C 1
ATOM 1574 O O . ILE A 1 190 ? 25.988 15.330 -18.444 1.00 97.50 190 ILE A O 1
ATOM 1578 N N . ARG A 1 191 ? 24.965 13.337 -18.210 1.00 96.38 191 ARG A N 1
ATOM 1579 C CA . ARG A 1 191 ? 24.885 13.049 -19.649 1.00 96.38 191 ARG A CA 1
ATOM 1580 C C . ARG A 1 191 ? 24.053 14.067 -20.414 1.00 96.38 191 ARG A C 1
ATOM 1582 O O . ARG A 1 191 ? 24.362 14.322 -21.574 1.00 96.38 191 ARG A O 1
ATOM 1589 N N . VAL A 1 192 ? 23.056 14.697 -19.782 1.00 97.06 192 VAL A N 1
ATOM 1590 C CA . VAL A 1 192 ? 22.315 15.799 -20.419 1.00 97.06 192 VAL A CA 1
ATOM 1591 C C . VAL A 1 192 ? 23.261 16.913 -20.870 1.00 97.06 192 VAL A C 1
ATOM 1593 O O . VAL A 1 192 ? 23.110 17.418 -21.981 1.00 97.06 192 VAL A O 1
ATOM 1596 N N . ASP A 1 193 ? 24.260 17.256 -20.055 1.00 96.12 193 ASP A N 1
ATOM 1597 C CA . ASP A 1 193 ? 25.244 18.282 -20.403 1.00 96.12 193 ASP A CA 1
ATOM 1598 C C . ASP A 1 193 ? 26.303 17.772 -21.371 1.00 96.12 193 ASP A C 1
ATOM 1600 O O . ASP A 1 193 ? 26.559 18.410 -22.392 1.00 96.12 193 ASP A O 1
ATOM 1604 N N . SER A 1 194 ? 26.911 16.620 -21.075 1.00 96.56 194 SER A N 1
ATOM 1605 C CA . SER A 1 194 ? 28.032 16.121 -21.876 1.00 96.56 194 SER A CA 1
ATOM 1606 C C . SER A 1 194 ? 27.624 15.716 -23.291 1.00 96.56 194 SER A C 1
ATOM 1608 O O . SER A 1 194 ? 28.433 15.820 -24.208 1.00 96.56 194 SER A O 1
ATOM 1610 N N . GLU A 1 195 ? 26.384 15.257 -23.476 1.00 97.00 195 GLU A N 1
ATOM 1611 C CA . GLU A 1 195 ? 25.841 14.831 -24.772 1.00 97.00 195 GLU A CA 1
ATOM 1612 C C . GLU A 1 195 ? 24.937 15.896 -25.414 1.00 97.00 195 GLU A C 1
ATOM 1614 O O . GLU A 1 195 ? 24.307 15.626 -26.432 1.00 97.00 195 GLU A O 1
ATOM 1619 N N . GLN A 1 196 ? 24.860 17.103 -24.835 1.00 95.69 196 GLN A N 1
ATOM 1620 C CA . GLN A 1 196 ? 24.050 18.220 -25.346 1.00 95.69 196 GLN A CA 1
ATOM 1621 C C . GLN A 1 196 ? 22.570 17.852 -25.576 1.00 95.69 196 GLN A C 1
ATOM 1623 O O . GLN A 1 196 ? 21.940 18.290 -26.542 1.00 95.69 196 GLN A O 1
ATOM 1628 N N . ARG A 1 197 ? 21.991 17.043 -24.679 1.00 95.00 197 ARG A N 1
ATOM 1629 C CA . ARG A 1 197 ? 20.563 16.688 -24.721 1.00 95.00 197 ARG A CA 1
ATOM 1630 C C . ARG A 1 197 ? 19.708 17.873 -24.250 1.00 95.00 197 ARG A C 1
ATOM 1632 O O . ARG A 1 197 ? 20.201 18.856 -23.694 1.00 95.00 197 ARG A O 1
ATOM 1639 N N . ALA A 1 198 ? 18.391 17.775 -24.439 1.00 95.88 198 ALA A N 1
ATOM 1640 C CA . ALA A 1 198 ? 17.454 18.803 -23.990 1.00 95.88 198 ALA A CA 1
ATOM 1641 C C . ALA A 1 198 ? 17.572 19.052 -22.473 1.00 95.88 198 ALA A C 1
ATOM 1643 O O . ALA A 1 198 ? 17.399 18.139 -21.669 1.00 95.88 198 ALA A O 1
ATOM 1644 N N . GLN A 1 199 ? 17.818 20.303 -22.070 1.00 96.38 199 GLN A N 1
ATOM 1645 C CA . GLN A 1 199 ? 18.061 20.668 -20.664 1.00 96.38 199 GLN A CA 1
ATOM 1646 C C . GLN A 1 199 ? 16.860 20.400 -19.739 1.00 96.38 199 GLN A C 1
ATOM 1648 O O . GLN A 1 199 ? 17.039 20.179 -18.540 1.00 96.38 199 GLN A O 1
ATOM 1653 N N . THR A 1 200 ? 15.644 20.339 -20.290 1.00 96.50 200 THR A N 1
ATOM 1654 C CA . THR A 1 200 ? 14.425 19.934 -19.568 1.00 96.50 200 THR A CA 1
ATOM 1655 C C . THR A 1 200 ? 14.528 18.524 -18.976 1.00 96.50 200 THR A C 1
ATOM 1657 O O . THR A 1 200 ? 13.918 18.255 -17.940 1.00 96.50 200 THR A O 1
ATOM 1660 N N . LEU A 1 201 ? 15.364 17.648 -19.548 1.00 96.81 201 LEU A N 1
ATOM 1661 C CA . LEU A 1 201 ? 15.583 16.289 -19.045 1.00 96.81 201 LEU A CA 1
ATOM 1662 C C . LEU A 1 201 ? 16.217 16.258 -17.651 1.00 96.81 201 LEU A C 1
ATOM 1664 O O . LEU A 1 201 ? 15.983 15.316 -16.902 1.00 96.81 201 LEU A O 1
ATOM 1668 N N . LYS A 1 202 ? 16.960 17.293 -17.238 1.00 97.44 202 LYS A N 1
ATOM 1669 C CA . LYS A 1 202 ? 17.493 17.353 -15.865 1.00 97.44 202 LYS A CA 1
ATOM 1670 C C . LYS A 1 202 ? 16.382 17.427 -14.823 1.00 97.44 202 LYS A C 1
ATOM 1672 O O . LYS A 1 202 ? 16.478 16.776 -13.786 1.00 97.44 202 LYS A O 1
ATOM 1677 N N . GLY A 1 203 ? 15.353 18.235 -15.089 1.00 97.44 203 GLY A N 1
ATOM 1678 C CA . GLY A 1 203 ? 14.177 18.337 -14.223 1.00 97.44 203 GLY A CA 1
ATOM 1679 C C . GLY A 1 203 ? 13.435 17.006 -14.164 1.00 97.44 203 GLY A C 1
ATOM 1680 O O . GLY A 1 203 ? 13.184 16.498 -13.076 1.00 97.44 203 GLY A O 1
ATOM 1681 N N . PHE A 1 204 ? 13.214 16.402 -15.333 1.00 97.06 204 PHE A N 1
ATOM 1682 C CA . PHE A 1 204 ? 12.612 15.077 -15.470 1.00 97.06 204 PHE A CA 1
ATOM 1683 C C . PHE A 1 204 ? 13.355 14.000 -14.660 1.00 97.06 204 PHE A C 1
ATOM 1685 O O . PHE A 1 204 ? 12.745 13.324 -13.840 1.00 97.06 204 PHE A O 1
ATOM 1692 N N . TYR A 1 205 ? 14.677 13.867 -14.802 1.00 97.81 205 TYR A N 1
ATOM 1693 C CA . TYR A 1 205 ? 15.448 12.857 -14.066 1.00 97.81 205 TYR A CA 1
ATOM 1694 C C . TYR A 1 205 ? 15.458 13.083 -12.555 1.00 97.81 205 TYR A C 1
ATOM 1696 O O . TYR A 1 205 ? 15.355 12.122 -11.796 1.00 97.81 205 TYR A O 1
ATOM 1704 N N . ARG A 1 206 ? 15.540 14.340 -12.100 1.00 97.62 206 ARG A N 1
ATOM 1705 C CA . ARG A 1 206 ? 15.439 14.663 -10.666 1.00 97.62 206 ARG A CA 1
ATOM 1706 C C . ARG A 1 206 ? 14.078 14.286 -10.103 1.00 97.62 206 ARG A C 1
ATOM 1708 O O . ARG A 1 206 ? 14.006 13.731 -9.013 1.00 97.62 206 ARG A O 1
ATOM 1715 N N . GLU A 1 207 ? 13.014 14.554 -10.850 1.00 97.38 207 GLU A N 1
ATOM 1716 C CA . GLU A 1 207 ? 11.664 14.161 -10.465 1.00 97.38 207 GLU A CA 1
ATOM 1717 C C . GLU A 1 207 ? 11.541 12.636 -10.345 1.00 97.38 207 GLU A C 1
ATOM 1719 O O . GLU A 1 207 ? 11.059 12.139 -9.328 1.00 97.38 207 GLU A O 1
ATOM 1724 N N . LYS A 1 208 ? 12.026 11.876 -11.335 1.00 96.81 208 LYS A N 1
ATOM 1725 C CA . LYS A 1 208 ? 11.978 10.405 -11.291 1.00 96.81 208 LYS A CA 1
ATOM 1726 C C . LYS A 1 208 ? 12.825 9.830 -10.158 1.00 96.81 208 LYS A C 1
ATOM 1728 O O . LYS A 1 208 ? 12.363 8.916 -9.483 1.00 96.81 208 LYS A O 1
ATOM 1733 N N . LEU A 1 209 ? 13.998 10.402 -9.880 1.00 96.75 209 LEU A N 1
ATOM 1734 C CA . LEU A 1 209 ? 14.806 10.041 -8.711 1.00 96.75 209 LEU A CA 1
ATOM 1735 C C . LEU A 1 209 ? 14.018 10.206 -7.400 1.00 96.75 209 LEU A C 1
ATOM 1737 O O . LEU A 1 209 ? 14.045 9.313 -6.556 1.00 96.75 209 LEU A O 1
ATOM 1741 N N . VAL A 1 210 ? 13.272 11.306 -7.246 1.00 96.56 21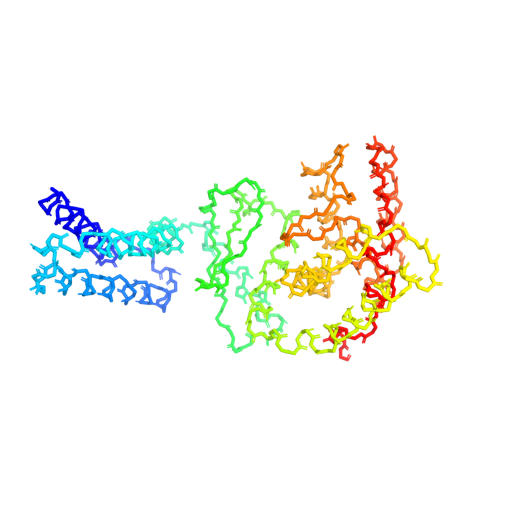0 VAL A N 1
ATOM 1742 C CA . VAL A 1 210 ? 12.413 11.534 -6.071 1.00 96.56 210 VAL A CA 1
ATOM 1743 C C . VAL A 1 210 ? 11.284 10.502 -5.992 1.00 96.56 210 VAL A C 1
ATOM 1745 O O . VAL A 1 210 ? 11.025 9.974 -4.914 1.00 96.56 210 VAL A O 1
ATOM 1748 N N . ARG A 1 211 ? 10.635 10.158 -7.114 1.00 97.00 211 ARG A N 1
ATOM 1749 C CA . ARG A 1 211 ? 9.573 9.130 -7.133 1.00 97.00 211 ARG A CA 1
ATOM 1750 C C . ARG A 1 211 ? 10.101 7.747 -6.733 1.00 97.00 211 ARG A C 1
ATOM 1752 O O . ARG A 1 211 ? 9.477 7.063 -5.920 1.00 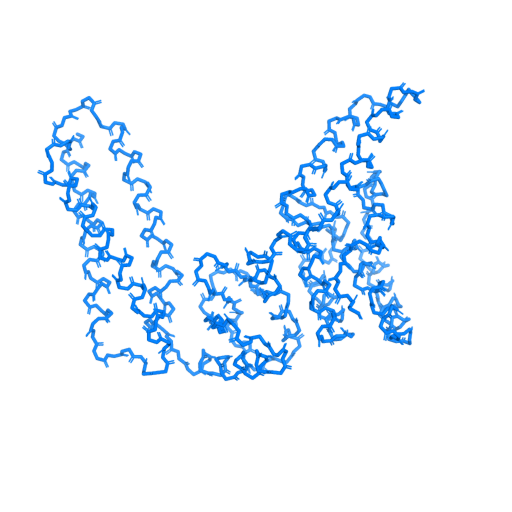97.00 211 ARG A O 1
ATOM 1759 N N . TRP A 1 212 ? 11.281 7.377 -7.236 1.00 95.81 212 TRP A N 1
ATOM 1760 C CA . TRP A 1 212 ? 11.982 6.164 -6.817 1.00 95.81 212 TRP A CA 1
ATOM 1761 C C . TRP A 1 212 ? 12.257 6.150 -5.312 1.00 95.81 212 TRP A C 1
ATOM 1763 O O . TRP A 1 212 ? 11.913 5.176 -4.647 1.00 95.81 212 TRP A O 1
ATOM 1773 N N . ALA A 1 213 ? 12.836 7.230 -4.783 1.00 91.75 213 ALA A N 1
ATOM 1774 C CA . ALA A 1 213 ? 13.208 7.324 -3.374 1.00 91.75 213 ALA A CA 1
ATOM 1775 C C . ALA A 1 213 ? 12.000 7.314 -2.423 1.00 91.75 213 ALA A C 1
ATOM 1777 O O . ALA A 1 213 ? 12.111 6.795 -1.317 1.00 91.75 213 ALA A O 1
ATOM 1778 N N . ASN A 1 214 ? 10.865 7.878 -2.847 1.00 91.62 214 ASN A N 1
ATOM 1779 C CA . ASN A 1 214 ? 9.701 8.056 -1.981 1.00 91.62 214 ASN A CA 1
ATOM 1780 C C . ASN A 1 214 ? 8.753 6.853 -1.959 1.00 91.62 214 ASN A C 1
ATOM 1782 O O . ASN A 1 214 ? 8.240 6.522 -0.895 1.00 91.62 214 ASN A O 1
ATOM 1786 N N . ALA A 1 215 ? 8.458 6.250 -3.116 1.00 94.25 215 ALA A N 1
ATOM 1787 C CA . ALA A 1 215 ? 7.370 5.273 -3.207 1.00 94.25 215 ALA A CA 1
ATOM 1788 C C . ALA A 1 215 ? 7.702 4.055 -4.071 1.00 94.25 215 ALA A C 1
ATOM 1790 O O . ALA A 1 215 ? 7.386 2.933 -3.692 1.00 94.25 215 ALA A O 1
ATOM 1791 N N . TRP A 1 216 ? 8.379 4.216 -5.211 1.00 96.12 216 TRP A N 1
ATOM 1792 C CA . TRP A 1 216 ? 8.463 3.093 -6.153 1.00 96.12 216 TRP A CA 1
ATOM 1793 C C . TRP A 1 216 ? 9.319 1.930 -5.653 1.00 96.12 216 TRP A C 1
ATOM 1795 O O . TRP A 1 216 ? 9.000 0.784 -5.954 1.00 96.12 216 TRP A O 1
ATOM 1805 N N . VAL A 1 217 ? 10.372 2.183 -4.864 1.00 94.88 217 VAL A N 1
ATOM 1806 C CA . VAL A 1 217 ? 11.143 1.090 -4.240 1.00 94.88 217 VAL A CA 1
ATOM 1807 C C . VAL A 1 217 ? 10.257 0.236 -3.330 1.00 94.88 217 VAL A C 1
ATOM 1809 O O . VAL A 1 217 ? 10.419 -0.985 -3.312 1.00 94.88 217 VAL A O 1
ATOM 1812 N N . MET A 1 218 ? 9.313 0.852 -2.613 1.00 95.06 218 MET A N 1
ATOM 1813 C CA . MET A 1 218 ? 8.347 0.137 -1.779 1.00 95.06 218 MET A CA 1
ATOM 1814 C C . MET A 1 218 ? 7.446 -0.747 -2.639 1.00 95.06 218 MET A C 1
ATOM 1816 O O . MET A 1 218 ? 7.398 -1.948 -2.404 1.00 95.06 218 MET A O 1
ATOM 1820 N N . GLU A 1 219 ? 6.814 -0.188 -3.671 1.00 96.56 219 GLU A N 1
ATOM 1821 C CA . GLU A 1 219 ? 5.913 -0.918 -4.579 1.00 96.56 219 GLU A CA 1
ATOM 1822 C C . GLU A 1 219 ? 6.605 -2.129 -5.223 1.00 96.56 219 GLU A C 1
ATOM 1824 O O . GLU A 1 219 ? 6.105 -3.250 -5.144 1.00 96.56 219 GLU A O 1
ATOM 1829 N N . PHE A 1 220 ? 7.816 -1.939 -5.768 1.00 95.94 220 PHE A N 1
ATOM 1830 C CA . PHE A 1 220 ? 8.604 -3.047 -6.314 1.00 95.94 220 PHE A CA 1
ATOM 1831 C C . PHE A 1 220 ? 8.966 -4.079 -5.244 1.00 95.94 220 PHE A C 1
ATOM 1833 O O . PHE A 1 220 ? 8.962 -5.274 -5.520 1.00 95.94 220 PHE A O 1
ATOM 1840 N N . SER A 1 221 ? 9.283 -3.652 -4.021 1.00 94.56 221 SER A N 1
ATOM 1841 C CA . SER A 1 221 ? 9.567 -4.593 -2.932 1.00 94.56 221 SER A CA 1
ATOM 1842 C C . SER A 1 221 ? 8.336 -5.434 -2.594 1.00 94.56 221 SER A C 1
ATOM 1844 O O . SER A 1 221 ? 8.468 -6.644 -2.421 1.00 94.56 221 SER A O 1
ATOM 1846 N N . CYS A 1 222 ? 7.150 -4.825 -2.561 1.00 95.94 222 CYS A N 1
ATOM 1847 C CA . CYS A 1 222 ? 5.884 -5.512 -2.313 1.00 95.94 222 CYS A CA 1
ATOM 1848 C C . CYS A 1 222 ? 5.569 -6.518 -3.430 1.00 95.94 222 CYS A C 1
ATOM 1850 O O . CYS A 1 222 ? 5.283 -7.680 -3.141 1.00 95.94 222 CYS A O 1
ATOM 1852 N N . ASP A 1 223 ? 5.744 -6.127 -4.699 1.00 97.31 223 ASP A N 1
ATOM 1853 C CA . ASP A 1 223 ? 5.607 -7.027 -5.853 1.00 97.31 223 ASP A CA 1
ATOM 1854 C C . ASP A 1 223 ? 6.534 -8.243 -5.752 1.00 97.31 223 ASP A C 1
ATOM 1856 O O . ASP A 1 223 ? 6.124 -9.380 -5.997 1.00 97.31 223 ASP A O 1
ATOM 1860 N N . LEU A 1 224 ? 7.797 -8.016 -5.389 1.00 95.56 224 LEU A N 1
ATOM 1861 C CA . LEU A 1 224 ? 8.794 -9.077 -5.291 1.00 95.56 224 LEU A CA 1
ATOM 1862 C C . LEU A 1 224 ? 8.542 -9.995 -4.088 1.00 95.56 224 LEU A C 1
ATOM 1864 O O . LEU A 1 224 ? 8.735 -11.203 -4.207 1.00 95.56 224 LEU A O 1
ATOM 1868 N N . ILE A 1 225 ? 8.082 -9.460 -2.955 1.00 94.88 225 ILE A N 1
ATOM 1869 C CA . ILE A 1 225 ? 7.667 -10.258 -1.792 1.00 94.88 225 ILE A CA 1
ATOM 1870 C C . ILE A 1 225 ? 6.483 -11.151 -2.168 1.00 94.88 225 ILE A C 1
ATOM 1872 O O . ILE A 1 225 ? 6.544 -12.361 -1.948 1.00 94.88 225 ILE A O 1
ATOM 1876 N N . ALA A 1 226 ? 5.440 -10.589 -2.782 1.00 96.88 226 ALA A N 1
ATOM 1877 C CA . ALA A 1 226 ? 4.278 -11.356 -3.216 1.00 96.88 226 ALA A CA 1
ATOM 1878 C C . ALA A 1 226 ? 4.680 -12.453 -4.213 1.00 96.88 226 ALA A C 1
ATOM 1880 O O . ALA A 1 226 ? 4.366 -13.627 -4.020 1.00 96.88 226 ALA A O 1
ATOM 1881 N N . THR A 1 227 ? 5.482 -12.102 -5.219 1.00 97.69 227 THR A N 1
ATOM 1882 C CA . THR A 1 227 ? 6.025 -13.060 -6.193 1.00 97.69 227 THR A CA 1
ATOM 1883 C C . THR A 1 227 ? 6.825 -14.176 -5.522 1.00 97.69 227 THR A C 1
ATOM 1885 O O . THR A 1 227 ? 6.681 -15.338 -5.889 1.00 97.69 227 THR A O 1
ATOM 1888 N N . TYR A 1 228 ? 7.662 -13.853 -4.535 1.00 96.38 228 TYR A N 1
ATOM 1889 C CA . TYR A 1 228 ? 8.458 -14.848 -3.822 1.00 96.38 228 TYR A CA 1
ATOM 1890 C C . TYR A 1 228 ? 7.586 -15.821 -3.017 1.00 96.38 228 TYR A C 1
ATOM 1892 O O . TYR A 1 228 ? 7.864 -17.019 -2.997 1.00 96.38 228 TYR A O 1
ATOM 1900 N N . LEU A 1 229 ? 6.528 -15.318 -2.377 1.00 95.75 229 LEU A N 1
ATOM 1901 C CA . LEU A 1 229 ? 5.677 -16.110 -1.488 1.00 95.75 229 LEU A CA 1
ATOM 1902 C C . LEU A 1 229 ? 4.660 -16.980 -2.233 1.00 95.75 229 LEU A C 1
ATOM 1904 O O . LEU A 1 229 ? 4.406 -18.104 -1.804 1.00 95.75 229 LEU A O 1
ATOM 1908 N N . VAL A 1 230 ? 4.080 -16.489 -3.333 1.00 96.69 230 VAL A N 1
ATOM 1909 C CA . VAL A 1 230 ? 3.006 -17.206 -4.053 1.00 96.69 230 VAL A CA 1
ATOM 1910 C C . VAL A 1 230 ? 3.306 -17.489 -5.526 1.00 96.69 230 VAL A C 1
ATOM 1912 O O . VAL A 1 230 ? 2.463 -18.037 -6.242 1.00 96.69 230 VAL A O 1
ATOM 1915 N N . GLY A 1 231 ? 4.512 -17.166 -5.992 1.00 97.62 231 GLY A N 1
ATOM 1916 C CA . GLY A 1 231 ? 4.997 -17.551 -7.311 1.00 97.62 231 GLY A CA 1
ATOM 1917 C C . GLY A 1 231 ? 4.137 -16.998 -8.458 1.00 97.62 231 GLY A C 1
ATOM 1918 O O . GLY A 1 231 ? 3.665 -15.856 -8.393 1.00 97.62 231 GLY A O 1
ATOM 1919 N N . PRO A 1 232 ? 3.917 -17.786 -9.531 1.00 98.25 232 PRO A N 1
ATOM 1920 C CA . PRO A 1 232 ? 3.188 -17.346 -10.724 1.00 98.25 232 PRO A CA 1
ATOM 1921 C C . PRO A 1 232 ? 1.761 -16.841 -10.464 1.00 98.25 232 PRO A C 1
ATOM 1923 O O . PRO A 1 232 ? 1.236 -16.067 -11.263 1.00 98.25 232 PRO A O 1
ATOM 1926 N N . ALA A 1 233 ? 1.129 -17.237 -9.352 1.00 97.81 233 ALA A N 1
ATOM 1927 C CA . ALA A 1 233 ? -0.215 -16.781 -9.003 1.00 97.81 233 ALA A CA 1
ATOM 1928 C C . ALA A 1 233 ? -0.289 -15.252 -8.845 1.00 97.81 233 ALA A C 1
ATOM 1930 O O . ALA A 1 233 ? -1.278 -14.639 -9.257 1.00 97.81 233 ALA A O 1
ATOM 1931 N N . TYR A 1 234 ? 0.766 -14.623 -8.314 1.00 98.00 234 TYR A N 1
ATOM 1932 C CA . TYR A 1 234 ? 0.813 -13.166 -8.194 1.00 98.00 234 TYR A CA 1
ATOM 1933 C C . TYR A 1 234 ? 0.909 -12.479 -9.557 1.00 98.00 234 TYR A C 1
ATOM 1935 O O . TYR A 1 234 ? 0.185 -11.525 -9.809 1.00 98.00 234 TYR A O 1
ATOM 1943 N N . ALA A 1 235 ? 1.720 -13.002 -10.480 1.00 97.88 235 ALA A N 1
ATOM 1944 C CA . ALA A 1 235 ? 1.841 -12.437 -11.823 1.00 97.88 235 ALA A CA 1
ATOM 1945 C C . ALA A 1 235 ? 0.511 -12.457 -12.592 1.00 97.88 235 ALA A C 1
ATOM 1947 O O . ALA A 1 235 ? 0.126 -11.458 -13.198 1.00 97.88 235 ALA A O 1
ATOM 1948 N N . TRP A 1 236 ? -0.240 -13.561 -12.513 1.00 97.81 236 TRP A N 1
ATOM 1949 C CA . TRP A 1 236 ? -1.581 -13.635 -13.101 1.00 97.81 236 TRP A CA 1
ATOM 1950 C C . TRP A 1 236 ? -2.563 -12.653 -12.456 1.00 97.81 236 TRP A C 1
ATOM 1952 O O . TRP A 1 236 ? -3.370 -12.039 -13.156 1.00 97.81 236 TRP A O 1
ATOM 1962 N N . THR A 1 237 ? -2.472 -12.476 -11.138 1.00 95.94 237 THR A N 1
ATOM 1963 C CA . THR A 1 237 ? -3.295 -11.508 -10.400 1.00 95.94 237 THR A CA 1
ATOM 1964 C C . THR A 1 237 ? -2.956 -10.079 -10.812 1.00 95.94 237 THR A C 1
ATOM 1966 O O . THR A 1 237 ? -3.857 -9.313 -11.143 1.00 95.94 237 THR A O 1
ATOM 1969 N N . ASN A 1 238 ? -1.669 -9.746 -10.925 1.00 95.25 238 ASN A N 1
ATOM 1970 C CA . ASN A 1 238 ? -1.211 -8.444 -11.395 1.00 95.25 238 ASN A CA 1
ATOM 1971 C C . ASN A 1 238 ? -1.686 -8.162 -12.834 1.00 95.25 238 ASN A C 1
ATOM 1973 O O . ASN A 1 238 ? -2.232 -7.092 -13.089 1.00 95.25 238 ASN A O 1
ATOM 1977 N N . LEU A 1 239 ? -1.602 -9.133 -13.755 1.00 95.62 239 LEU A N 1
ATOM 1978 C CA . LEU A 1 239 ? -2.154 -8.994 -15.112 1.00 95.62 239 LEU A CA 1
ATOM 1979 C C . LEU A 1 239 ? -3.674 -8.751 -15.096 1.00 95.62 239 LEU A C 1
ATOM 1981 O O . LEU A 1 239 ? -4.173 -7.897 -15.837 1.00 95.62 239 LEU A O 1
ATOM 1985 N N . LYS A 1 240 ? -4.422 -9.480 -14.258 1.00 93.69 240 LYS A N 1
ATOM 1986 C CA . LYS A 1 240 ? -5.867 -9.264 -14.087 1.00 93.69 240 LYS A CA 1
ATOM 1987 C C . LYS A 1 240 ? -6.147 -7.839 -13.608 1.00 93.69 240 LYS A C 1
ATOM 1989 O O . LYS A 1 240 ? -6.992 -7.175 -14.203 1.00 93.69 240 LYS A O 1
ATOM 1994 N N . ILE A 1 241 ? -5.437 -7.367 -12.584 1.00 90.38 241 ILE A N 1
ATOM 1995 C CA . ILE A 1 241 ? -5.586 -6.006 -12.049 1.00 90.38 241 ILE A CA 1
ATOM 1996 C C . ILE A 1 241 ? -5.299 -4.981 -13.145 1.00 90.38 241 ILE A C 1
ATOM 1998 O O . ILE A 1 241 ? -6.167 -4.164 -13.433 1.00 90.38 241 ILE A O 1
ATOM 2002 N N . CYS A 1 242 ? -4.174 -5.101 -13.857 1.00 91.50 242 CYS A N 1
ATOM 2003 C CA . CYS A 1 242 ? -3.823 -4.224 -14.981 1.00 91.50 242 CYS A CA 1
ATOM 2004 C C . CYS A 1 242 ? -4.917 -4.174 -16.060 1.00 91.50 242 CYS A C 1
ATOM 2006 O O . CYS A 1 242 ? -5.164 -3.131 -16.670 1.00 91.50 242 CYS A O 1
ATOM 2008 N N . THR A 1 243 ? -5.587 -5.305 -16.299 1.00 90.12 243 THR A N 1
ATOM 2009 C CA . THR A 1 243 ? -6.690 -5.399 -17.262 1.00 90.12 243 THR A CA 1
ATOM 2010 C C . THR A 1 243 ? -7.923 -4.623 -16.793 1.00 90.12 243 THR A C 1
ATOM 2012 O O . THR A 1 243 ? -8.598 -4.011 -17.620 1.00 90.12 243 THR A O 1
ATOM 2015 N N . LEU A 1 244 ? -8.211 -4.628 -15.488 1.00 86.38 244 LEU A N 1
ATOM 2016 C CA . LEU A 1 244 ? -9.379 -3.972 -14.893 1.00 86.38 244 LEU A CA 1
ATOM 2017 C C . LEU A 1 244 ? -9.160 -2.473 -14.624 1.00 86.38 244 LEU A C 1
ATOM 2019 O O . LEU A 1 244 ? -10.085 -1.689 -14.821 1.00 86.38 244 LEU A O 1
ATOM 2023 N N . SER A 1 245 ? -7.960 -2.066 -14.199 1.00 77.00 245 SER A N 1
ATOM 2024 C CA . SER A 1 245 ? -7.664 -0.698 -13.742 1.00 77.00 245 SER A CA 1
ATOM 2025 C C . SER A 1 245 ? -7.072 0.207 -14.829 1.00 77.00 245 SER A C 1
ATOM 2027 O O . SER A 1 245 ? -7.429 1.382 -14.931 1.00 77.00 245 SER A O 1
ATOM 2029 N N . SER A 1 246 ? -6.185 -0.330 -15.669 1.00 69.62 246 SER A N 1
ATOM 2030 C CA . SER A 1 246 ? -5.325 0.460 -16.566 1.00 69.62 246 SER A CA 1
ATOM 2031 C C . SER A 1 246 ? -5.606 0.236 -18.053 1.00 69.62 246 SER A C 1
ATOM 2033 O O . SER A 1 246 ? -5.008 0.904 -18.907 1.00 69.62 246 SER A O 1
ATOM 2035 N N . GLY A 1 247 ? -6.524 -0.686 -18.362 1.00 59.69 247 GLY A N 1
ATOM 2036 C CA . GLY A 1 247 ? -6.642 -1.436 -19.612 1.00 59.69 247 GLY A CA 1
ATOM 2037 C C . GLY A 1 247 ? -6.830 -0.675 -20.925 1.00 59.69 247 GLY A C 1
ATOM 2038 O O . GLY A 1 247 ? -7.027 -1.339 -21.934 1.00 59.69 247 GLY A O 1
ATOM 2039 N N . HIS A 1 248 ? -6.796 0.657 -20.985 1.00 60.50 248 HIS A N 1
ATOM 2040 C CA . HIS A 1 248 ? -6.915 1.395 -22.256 1.00 60.50 248 HIS A CA 1
ATOM 2041 C C . HIS A 1 248 ? -5.776 2.388 -22.548 1.00 60.50 248 HIS A C 1
ATOM 2043 O O . HIS A 1 248 ? -5.539 2.671 -23.719 1.00 60.50 248 HIS A O 1
ATOM 2049 N N . SER A 1 249 ? -5.049 2.914 -21.555 1.00 70.19 249 SER A N 1
ATOM 2050 C CA . SER A 1 249 ? -3.963 3.876 -21.849 1.00 70.19 249 SER A CA 1
ATOM 2051 C C . SER A 1 249 ? -2.909 4.071 -20.758 1.00 70.19 249 SER A C 1
ATOM 2053 O O . SER A 1 249 ? -2.054 4.944 -20.908 1.00 70.19 249 SER A O 1
ATOM 2055 N N . ASN A 1 250 ? -2.978 3.331 -19.647 1.00 86.56 250 ASN A N 1
ATOM 2056 C CA . ASN A 1 250 ? -2.200 3.651 -18.448 1.00 86.56 250 ASN A CA 1
ATOM 2057 C C . ASN A 1 250 ? -1.090 2.653 -18.119 1.00 86.56 250 ASN A C 1
ATOM 2059 O O . ASN A 1 250 ? -0.349 2.884 -17.172 1.00 86.56 250 ASN A O 1
ATOM 2063 N N . ILE A 1 251 ? -0.894 1.611 -18.930 1.00 93.69 251 ILE A N 1
ATOM 2064 C CA . ILE A 1 251 ? 0.062 0.536 -18.615 1.00 93.69 251 ILE A CA 1
ATOM 2065 C C . ILE A 1 251 ? 1.516 1.021 -18.514 1.00 93.69 251 ILE A C 1
ATOM 2067 O O . ILE A 1 251 ? 2.297 0.512 -17.711 1.00 93.69 251 ILE A O 1
ATOM 2071 N N . TYR A 1 252 ? 1.881 2.030 -19.305 1.00 93.94 252 TYR A N 1
ATOM 2072 C CA . TYR A 1 252 ? 3.207 2.651 -19.265 1.00 93.94 252 TYR A CA 1
ATOM 2073 C C . TYR A 1 252 ? 3.240 3.964 -18.473 1.00 93.94 252 TYR A C 1
ATOM 2075 O O . TYR A 1 252 ? 4.302 4.580 -18.361 1.00 93.94 252 TYR A O 1
ATOM 2083 N N . ASN A 1 253 ? 2.100 4.412 -17.945 1.00 92.06 253 ASN A N 1
ATOM 2084 C CA . ASN A 1 253 ? 2.032 5.649 -17.181 1.00 92.06 253 ASN A CA 1
ATOM 2085 C C . ASN A 1 253 ? 2.473 5.391 -15.746 1.00 92.06 253 ASN A C 1
ATOM 2087 O O . ASN A 1 253 ? 2.144 4.376 -15.144 1.00 92.06 253 ASN A O 1
ATOM 2091 N N . ASP A 1 254 ? 3.211 6.345 -15.196 1.00 93.62 254 ASP A N 1
ATOM 2092 C CA . ASP A 1 254 ? 3.643 6.326 -13.808 1.00 93.62 254 ASP A CA 1
ATOM 2093 C C . ASP A 1 254 ? 3.057 7.522 -13.051 1.00 93.62 254 ASP A C 1
ATOM 2095 O O . ASP A 1 254 ? 2.759 8.577 -13.624 1.00 93.62 254 ASP A O 1
ATOM 2099 N N . SER A 1 255 ? 2.913 7.382 -11.739 1.00 93.62 255 SER A N 1
ATOM 2100 C CA . SER A 1 255 ? 2.425 8.440 -10.858 1.00 93.62 255 SER A CA 1
ATOM 2101 C C . SER A 1 255 ? 3.425 8.724 -9.741 1.00 93.62 255 SER A C 1
ATOM 2103 O O . SER A 1 255 ? 4.451 8.058 -9.599 1.00 93.62 255 SER A O 1
ATOM 2105 N N . ALA A 1 256 ? 3.137 9.740 -8.928 1.00 93.88 256 ALA A N 1
ATOM 2106 C CA . ALA A 1 256 ? 3.958 10.031 -7.756 1.00 93.88 256 ALA A CA 1
ATOM 2107 C C . ALA A 1 256 ? 3.973 8.870 -6.743 1.00 93.88 256 ALA A C 1
ATOM 2109 O O . ALA A 1 256 ? 4.939 8.748 -5.996 1.00 93.88 256 ALA A O 1
ATOM 2110 N N . LYS A 1 257 ? 2.918 8.042 -6.722 1.00 91.31 257 LYS A N 1
ATOM 2111 C CA . LYS A 1 257 ? 2.751 6.938 -5.769 1.00 91.31 257 LYS A CA 1
ATOM 2112 C C . LYS A 1 257 ? 3.128 5.580 -6.358 1.00 91.31 257 LYS A C 1
ATOM 2114 O O . LYS A 1 257 ? 3.772 4.799 -5.679 1.00 91.31 257 LYS A O 1
ATOM 2119 N N . HIS A 1 258 ? 2.812 5.340 -7.628 1.00 93.62 258 HIS A N 1
ATOM 2120 C CA . HIS A 1 258 ? 2.987 4.023 -8.247 1.00 93.62 258 HIS A CA 1
ATOM 2121 C C . HIS A 1 258 ? 3.897 4.090 -9.480 1.00 93.62 258 HIS A C 1
ATOM 2123 O O . HIS A 1 258 ? 3.749 5.023 -10.286 1.00 93.62 258 HIS A O 1
ATOM 2129 N N . PRO A 1 259 ? 4.833 3.133 -9.643 1.00 95.62 259 PRO A N 1
ATOM 2130 C CA . PRO A 1 259 ? 5.534 2.934 -10.905 1.00 95.62 259 PRO A CA 1
ATOM 2131 C C . PRO A 1 259 ? 4.552 2.423 -11.970 1.00 95.62 259 PRO A C 1
ATOM 2133 O O . PRO A 1 259 ? 3.408 2.096 -11.663 1.00 95.62 259 PRO A O 1
ATOM 2136 N N . SER A 1 260 ? 4.988 2.358 -13.226 1.00 95.56 260 SER A N 1
ATOM 2137 C CA . SER A 1 260 ? 4.145 1.826 -14.298 1.00 95.56 260 SER A CA 1
ATOM 2138 C C . SER A 1 260 ? 3.901 0.326 -14.149 1.00 95.56 260 SER A C 1
ATOM 2140 O O . SER A 1 260 ? 4.804 -0.437 -13.791 1.00 95.56 260 SER A O 1
ATOM 2142 N N . ASP A 1 261 ? 2.697 -0.106 -14.516 1.00 95.50 261 ASP A N 1
ATOM 2143 C CA . ASP A 1 261 ? 2.281 -1.509 -14.475 1.00 95.50 261 ASP A CA 1
ATOM 2144 C C . ASP A 1 261 ? 3.206 -2.414 -15.297 1.00 95.50 261 ASP A C 1
ATOM 2146 O O . ASP A 1 261 ? 3.586 -3.498 -14.855 1.00 95.50 261 ASP A O 1
ATOM 2150 N N . GLU A 1 262 ? 3.656 -1.955 -16.470 1.00 95.94 262 GLU A N 1
ATOM 2151 C CA . GLU A 1 262 ? 4.595 -2.745 -17.270 1.00 95.94 262 GLU A CA 1
ATOM 2152 C C . GLU A 1 262 ? 5.950 -2.924 -16.570 1.00 95.94 262 GLU A C 1
ATOM 2154 O O . GLU A 1 262 ? 6.522 -4.015 -16.626 1.00 95.94 262 GLU A O 1
ATOM 2159 N N . ALA A 1 263 ? 6.468 -1.905 -15.876 1.00 96.69 263 ALA A N 1
ATOM 2160 C CA . ALA A 1 263 ? 7.733 -2.045 -15.158 1.00 96.69 263 ALA A CA 1
ATOM 2161 C C . ALA A 1 263 ? 7.600 -3.028 -13.985 1.00 96.69 263 ALA A C 1
ATOM 2163 O O . ALA A 1 263 ? 8.514 -3.831 -13.764 1.00 96.69 263 ALA A O 1
ATOM 2164 N N . ARG A 1 264 ? 6.458 -3.001 -13.283 1.00 96.88 264 ARG A N 1
ATOM 2165 C CA . ARG A 1 264 ? 6.097 -3.954 -12.218 1.00 96.88 264 ARG A CA 1
ATOM 2166 C C . ARG A 1 264 ? 6.040 -5.383 -12.748 1.00 96.88 264 ARG A C 1
ATOM 2168 O O . ARG A 1 264 ? 6.778 -6.238 -12.257 1.00 96.88 264 ARG A O 1
ATOM 2175 N N . MET A 1 265 ? 5.288 -5.624 -13.826 1.00 96.69 265 MET A N 1
ATOM 2176 C CA . MET A 1 265 ? 5.199 -6.938 -14.478 1.00 96.69 265 MET A CA 1
ATOM 2177 C C . MET A 1 265 ? 6.579 -7.478 -14.880 1.00 96.69 265 MET A C 1
ATOM 2179 O O . MET A 1 265 ? 6.897 -8.650 -14.660 1.00 96.69 265 MET A O 1
ATOM 2183 N N . ARG A 1 266 ? 7.451 -6.610 -15.405 1.00 96.00 266 ARG A N 1
ATOM 2184 C CA . ARG A 1 266 ? 8.819 -6.983 -15.789 1.00 96.00 266 ARG A CA 1
ATOM 2185 C C . ARG A 1 266 ? 9.663 -7.438 -14.594 1.00 96.00 266 ARG A C 1
ATOM 2187 O O . ARG A 1 266 ? 10.440 -8.387 -14.722 1.00 96.00 266 ARG A O 1
ATOM 2194 N N . ALA A 1 267 ? 9.533 -6.773 -13.445 1.00 96.19 267 ALA A N 1
ATOM 2195 C CA . ALA A 1 267 ? 10.224 -7.153 -12.212 1.00 96.19 267 ALA A CA 1
ATOM 2196 C C . ALA A 1 267 ? 9.701 -8.492 -11.660 1.00 96.19 267 ALA A C 1
ATOM 2198 O O . ALA A 1 267 ? 10.501 -9.359 -11.296 1.00 96.19 267 ALA A O 1
ATOM 2199 N N . ILE A 1 268 ? 8.379 -8.691 -11.686 1.00 97.31 268 ILE A N 1
ATOM 2200 C CA . ILE A 1 268 ? 7.713 -9.941 -11.292 1.00 97.31 268 ILE A CA 1
ATOM 2201 C C . ILE A 1 268 ? 8.228 -11.115 -12.142 1.00 97.31 268 ILE A C 1
ATOM 2203 O O . ILE A 1 268 ? 8.761 -12.089 -11.606 1.00 97.31 268 ILE A O 1
ATOM 2207 N N . CYS A 1 269 ? 8.168 -11.004 -13.472 1.00 96.94 269 CYS A N 1
ATOM 2208 C CA . CYS A 1 269 ? 8.613 -12.065 -14.386 1.00 96.94 269 CYS A CA 1
ATOM 2209 C C . CYS A 1 269 ? 10.119 -12.349 -14.273 1.00 96.94 269 CYS A C 1
ATOM 2211 O O . CYS A 1 269 ? 10.562 -13.500 -14.390 1.00 96.94 269 CYS A O 1
ATOM 2213 N N . TYR A 1 270 ? 10.924 -11.319 -13.988 1.00 95.88 270 TYR A N 1
ATOM 2214 C CA . TYR A 1 270 ? 12.342 -11.502 -13.698 1.00 95.88 270 TYR A CA 1
ATOM 2215 C C . TYR A 1 270 ? 12.563 -12.376 -12.457 1.00 95.88 270 TYR A C 1
ATOM 2217 O O . TYR A 1 270 ? 13.358 -13.319 -12.521 1.00 95.88 270 TYR A O 1
ATOM 2225 N N . LEU A 1 271 ? 11.869 -12.103 -11.349 1.00 95.81 271 LEU A N 1
ATOM 2226 C CA . LEU A 1 271 ? 11.999 -12.900 -10.129 1.00 95.81 271 LEU A CA 1
ATOM 2227 C C . LEU A 1 271 ? 11.477 -14.329 -10.323 1.00 95.81 271 LEU A C 1
ATOM 2229 O O . LEU A 1 271 ? 12.180 -15.270 -9.961 1.00 95.81 271 LEU A O 1
ATOM 2233 N N . LEU A 1 272 ? 10.335 -14.516 -10.989 1.00 97.25 272 LEU A N 1
ATOM 2234 C CA . LEU A 1 272 ? 9.826 -15.851 -11.336 1.00 97.25 272 LEU A CA 1
ATOM 2235 C C . LEU A 1 272 ? 10.844 -16.671 -12.134 1.00 97.25 272 LEU A C 1
ATOM 2237 O O . LEU A 1 272 ? 11.098 -17.838 -11.827 1.00 97.25 272 LEU A O 1
ATOM 2241 N N . SER A 1 273 ? 11.509 -16.040 -13.104 1.00 96.00 273 SER A N 1
ATOM 2242 C CA . SER A 1 273 ? 12.582 -16.681 -13.869 1.00 96.00 273 SER A CA 1
ATOM 2243 C C . SER A 1 273 ? 13.755 -17.098 -12.977 1.00 96.00 273 SER A C 1
ATOM 2245 O O . SER A 1 273 ? 14.374 -18.134 -13.215 1.00 96.00 273 SER A O 1
ATOM 2247 N N . LYS A 1 274 ? 14.079 -16.314 -11.940 1.00 95.50 274 LYS A N 1
ATOM 2248 C CA . LYS A 1 274 ? 15.122 -16.657 -10.955 1.00 95.50 274 LYS A CA 1
ATOM 2249 C C . LYS A 1 274 ? 14.716 -17.775 -10.007 1.00 95.50 274 LYS A C 1
ATOM 2251 O O . LYS A 1 274 ? 15.592 -18.519 -9.579 1.00 95.50 274 LYS A O 1
ATOM 2256 N N . MET A 1 275 ? 13.426 -17.910 -9.730 1.00 96.31 275 MET A N 1
ATOM 2257 C CA . MET A 1 275 ? 12.858 -19.000 -8.937 1.00 96.31 275 MET A CA 1
ATOM 2258 C C . MET A 1 275 ? 12.717 -20.309 -9.733 1.00 96.31 275 MET A C 1
ATOM 2260 O O . MET A 1 275 ? 12.412 -21.341 -9.149 1.00 96.31 275 MET A O 1
ATOM 2264 N N . GLY A 1 276 ? 12.970 -20.293 -11.049 1.00 97.12 276 GLY A N 1
ATOM 2265 C CA . GLY A 1 276 ? 12.901 -21.479 -11.910 1.00 97.12 276 GLY A CA 1
ATOM 2266 C C . GLY A 1 276 ? 11.561 -21.683 -12.625 1.00 97.12 276 GLY A C 1
ATOM 2267 O O . GLY A 1 276 ? 11.405 -22.683 -13.320 1.00 97.12 276 GLY A O 1
ATOM 2268 N N . HIS A 1 277 ? 10.629 -20.730 -12.536 1.00 97.94 277 HIS A N 1
ATOM 2269 C CA . HIS A 1 277 ? 9.310 -20.777 -13.189 1.00 97.94 277 HIS A CA 1
ATOM 2270 C C . HIS A 1 277 ? 9.354 -20.342 -14.665 1.00 97.94 277 HIS A C 1
ATOM 2272 O O . HIS A 1 277 ? 8.561 -19.520 -15.120 1.00 97.94 277 HIS A O 1
ATOM 2278 N N . SER A 1 278 ? 10.338 -20.815 -15.436 1.00 96.62 278 SER A N 1
ATOM 2279 C CA . SER A 1 278 ? 10.543 -20.347 -16.818 1.00 96.62 278 SER A CA 1
ATOM 2280 C C . SER A 1 278 ? 9.399 -20.721 -17.770 1.00 96.62 278 SER A C 1
ATOM 2282 O O . SER A 1 278 ? 9.150 -19.993 -18.734 1.00 96.62 278 SER A O 1
ATOM 2284 N N . ALA A 1 279 ? 8.705 -21.836 -17.515 1.00 98.06 279 ALA A N 1
ATOM 2285 C CA . ALA A 1 279 ? 7.555 -22.253 -18.314 1.00 98.06 279 ALA A CA 1
ATOM 2286 C C . ALA A 1 279 ? 6.369 -21.304 -18.088 1.00 98.06 279 ALA A C 1
ATOM 2288 O O . ALA A 1 279 ? 5.826 -20.756 -19.044 1.00 98.06 279 ALA A O 1
ATOM 2289 N N . GLU A 1 280 ? 6.046 -21.027 -16.828 1.00 98.50 280 GLU A N 1
ATOM 2290 C CA . GLU A 1 280 ? 4.959 -20.134 -16.435 1.00 98.50 280 GLU A CA 1
ATOM 2291 C C . GLU A 1 280 ? 5.233 -18.694 -16.872 1.00 98.50 280 GLU A C 1
ATOM 2293 O O . GLU A 1 280 ? 4.329 -18.033 -17.372 1.00 98.50 280 GLU A O 1
ATOM 2298 N N . VAL A 1 281 ? 6.482 -18.220 -16.772 1.00 98.19 281 VAL A N 1
ATOM 2299 C CA . VAL A 1 281 ? 6.880 -16.907 -17.314 1.00 98.19 281 VAL A CA 1
ATOM 2300 C C . VAL A 1 281 ? 6.608 -16.829 -18.813 1.00 98.19 281 VAL A C 1
ATOM 2302 O O . VAL A 1 281 ? 6.061 -15.835 -19.271 1.00 98.19 281 VAL A O 1
ATOM 2305 N N . SER A 1 282 ? 6.910 -17.884 -19.576 1.00 98.12 282 SER A N 1
ATOM 2306 C CA . SER A 1 282 ? 6.644 -17.896 -21.021 1.00 98.12 282 SER A CA 1
ATOM 2307 C C . SER A 1 282 ? 5.145 -17.798 -21.334 1.00 98.12 282 SER A C 1
ATOM 2309 O O . SER A 1 282 ? 4.751 -17.145 -22.302 1.00 98.12 282 SER A O 1
ATOM 2311 N N . GLU A 1 283 ? 4.296 -18.430 -20.520 1.00 98.50 283 GLU A N 1
ATOM 2312 C CA . GLU A 1 283 ? 2.838 -18.343 -20.651 1.00 98.50 283 GLU A CA 1
ATOM 2313 C C . GLU A 1 283 ? 2.300 -16.957 -20.268 1.00 98.50 283 GLU A C 1
ATOM 2315 O O . GLU A 1 283 ? 1.469 -16.398 -20.992 1.00 98.50 283 GLU A O 1
ATOM 2320 N N . ILE A 1 284 ? 2.796 -16.390 -19.165 1.00 98.25 284 ILE A N 1
ATOM 2321 C CA . ILE A 1 284 ? 2.432 -15.053 -18.682 1.00 98.25 284 ILE A CA 1
ATOM 2322 C C . ILE A 1 284 ? 2.854 -13.991 -19.697 1.00 98.25 284 ILE A C 1
ATOM 2324 O O . ILE A 1 284 ? 2.022 -13.172 -20.080 1.00 98.25 284 ILE A O 1
ATOM 2328 N N . ASP A 1 285 ? 4.089 -14.041 -20.199 1.00 97.44 285 ASP A N 1
ATOM 2329 C CA . ASP A 1 285 ? 4.600 -13.112 -21.214 1.00 97.44 285 ASP A CA 1
ATOM 2330 C C . ASP A 1 285 ? 3.749 -13.174 -22.490 1.00 97.44 285 ASP A C 1
ATOM 2332 O O . ASP A 1 285 ? 3.365 -12.145 -23.046 1.00 97.44 285 ASP A O 1
ATOM 2336 N N . ALA A 1 286 ? 3.360 -14.375 -22.931 1.00 98.00 286 ALA A N 1
ATOM 2337 C CA . ALA A 1 286 ? 2.491 -14.530 -24.094 1.00 98.00 286 ALA A CA 1
ATOM 2338 C C . ALA A 1 286 ? 1.087 -13.933 -23.875 1.00 98.00 286 ALA A C 1
ATOM 2340 O O . ALA A 1 286 ? 0.480 -13.419 -24.823 1.00 98.00 286 ALA A O 1
ATOM 2341 N N . ALA A 1 287 ? 0.543 -14.011 -22.659 1.00 97.81 287 ALA A N 1
ATOM 2342 C CA . ALA A 1 287 ? -0.727 -13.378 -22.308 1.00 97.81 287 ALA A CA 1
ATOM 2343 C C . ALA A 1 287 ? -0.591 -11.851 -22.193 1.00 97.81 287 ALA A C 1
ATOM 2345 O O . ALA A 1 287 ? -1.419 -11.122 -22.745 1.00 97.81 287 ALA A O 1
ATOM 2346 N N . TRP A 1 288 ? 0.477 -11.377 -21.554 1.00 96.31 288 TRP A N 1
ATOM 2347 C CA . TRP A 1 288 ? 0.823 -9.965 -21.419 1.00 96.31 288 TRP A CA 1
ATOM 2348 C C . TRP A 1 288 ? 0.994 -9.294 -22.787 1.00 96.31 288 TRP A C 1
ATOM 2350 O O . TRP A 1 288 ? 0.374 -8.268 -23.059 1.00 96.31 288 TRP A O 1
ATOM 2360 N N . ASP A 1 289 ? 1.715 -9.927 -23.712 1.00 95.31 289 ASP A N 1
ATOM 2361 C CA . ASP A 1 289 ? 1.892 -9.435 -25.082 1.00 95.31 289 ASP A CA 1
ATOM 2362 C C . ASP A 1 289 ? 0.568 -9.322 -25.843 1.00 95.31 289 ASP A C 1
ATOM 2364 O O . ASP A 1 289 ? 0.349 -8.370 -26.599 1.00 95.31 289 ASP A O 1
ATOM 2368 N N . LYS A 1 290 ? -0.331 -10.301 -25.680 1.00 95.31 290 LYS A N 1
ATOM 2369 C CA . LYS A 1 290 ? -1.672 -10.250 -26.284 1.00 95.31 290 LYS A CA 1
A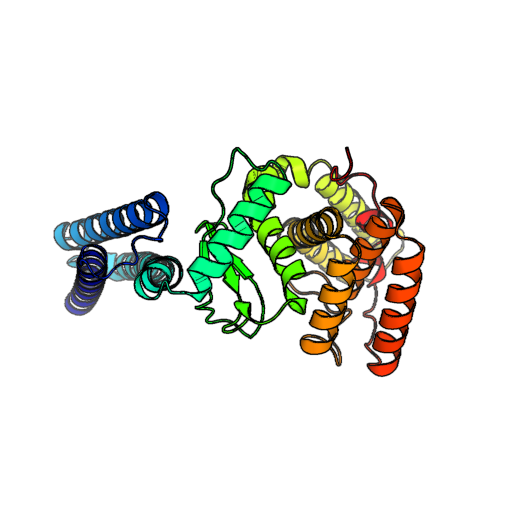TOM 2370 C C . LYS A 1 290 ? -2.481 -9.095 -25.705 1.00 95.31 290 LYS A C 1
ATOM 2372 O O . LYS A 1 290 ? -3.132 -8.384 -26.467 1.00 95.31 290 LYS A O 1
ATOM 2377 N N . PHE A 1 291 ? -2.411 -8.895 -24.392 1.00 94.19 291 PHE A N 1
ATOM 2378 C CA . PHE A 1 291 ? -3.066 -7.789 -23.705 1.00 94.19 291 PHE A CA 1
ATOM 2379 C C . PHE A 1 291 ? -2.541 -6.427 -24.187 1.00 94.19 291 PHE A C 1
ATOM 2381 O O . PHE A 1 291 ? -3.334 -5.580 -24.603 1.00 94.19 291 PHE A O 1
ATOM 2388 N N . LEU A 1 292 ? -1.221 -6.230 -24.247 1.00 92.62 292 LEU A N 1
ATOM 2389 C CA . LEU A 1 292 ? -0.612 -4.997 -24.758 1.00 92.62 292 LEU A CA 1
ATOM 2390 C C . LEU A 1 292 ? -1.017 -4.708 -26.211 1.00 92.62 292 LEU A C 1
ATOM 2392 O O . LEU A 1 292 ? -1.369 -3.576 -26.545 1.00 92.62 292 LEU A O 1
ATOM 2396 N N . LYS A 1 293 ? -1.023 -5.732 -27.074 1.00 92.06 293 LYS A N 1
ATOM 2397 C CA . LYS A 1 293 ? -1.461 -5.603 -28.475 1.00 92.06 293 LYS A CA 1
ATOM 2398 C C . LYS A 1 293 ? -2.941 -5.246 -28.595 1.00 92.06 293 LYS A C 1
ATOM 2400 O O . LYS A 1 293 ? -3.292 -4.441 -29.450 1.00 92.06 293 LYS A O 1
ATOM 2405 N N . ALA A 1 294 ? -3.797 -5.840 -27.765 1.00 92.25 294 ALA A N 1
ATOM 2406 C CA . ALA A 1 294 ? -5.237 -5.588 -27.792 1.00 92.25 294 ALA A CA 1
ATOM 2407 C C . ALA A 1 294 ? -5.598 -4.172 -27.320 1.00 92.25 294 ALA A C 1
ATOM 2409 O O . ALA A 1 294 ? -6.574 -3.596 -27.791 1.00 92.25 294 ALA A O 1
ATOM 2410 N N . THR A 1 295 ? -4.808 -3.619 -26.403 1.00 90.56 295 THR A N 1
ATOM 2411 C CA . THR A 1 295 ? -5.072 -2.323 -25.763 1.00 90.56 295 THR A CA 1
ATOM 2412 C C . THR A 1 295 ? -4.329 -1.158 -26.416 1.00 90.56 295 THR A C 1
ATOM 2414 O O . THR A 1 295 ? -4.727 -0.013 -26.236 1.00 90.56 295 THR A O 1
ATOM 2417 N N . ASN A 1 296 ? -3.285 -1.433 -27.208 1.00 90.00 296 ASN A N 1
ATOM 2418 C CA . ASN A 1 296 ? -2.514 -0.440 -27.964 1.00 90.00 296 ASN A CA 1
ATOM 2419 C C . ASN A 1 296 ? -2.003 0.732 -27.095 1.00 90.00 296 ASN A C 1
ATOM 2421 O O . ASN A 1 296 ? -2.087 1.901 -27.475 1.00 90.00 296 ASN A O 1
ATOM 2425 N N . ASN A 1 297 ? -1.484 0.410 -25.906 1.00 88.56 297 ASN A N 1
ATOM 2426 C CA . ASN A 1 297 ? -0.989 1.400 -24.951 1.00 88.56 297 ASN A CA 1
ATOM 2427 C C . ASN A 1 297 ? 0.254 2.142 -25.496 1.00 88.56 297 ASN A C 1
ATOM 2429 O O . ASN A 1 297 ? 1.225 1.489 -25.890 1.00 88.56 297 ASN A O 1
ATOM 2433 N N . PRO A 1 298 ? 0.279 3.489 -25.491 1.00 90.62 298 PRO A N 1
ATOM 2434 C CA . PRO A 1 298 ? 1.434 4.251 -25.954 1.00 90.62 298 PRO A CA 1
ATOM 2435 C C . PRO A 1 298 ? 2.594 4.162 -24.955 1.00 90.62 298 PRO A C 1
ATOM 2437 O O . PRO A 1 298 ? 2.399 4.302 -23.750 1.00 90.62 298 PRO A O 1
ATOM 2440 N N . VAL A 1 299 ? 3.817 3.999 -25.463 1.00 93.69 299 VAL A N 1
ATOM 2441 C CA . VAL A 1 299 ? 5.038 4.041 -24.645 1.00 93.69 299 VAL A CA 1
ATOM 2442 C C . VAL A 1 299 ? 5.542 5.489 -24.567 1.00 93.69 299 VAL A C 1
ATOM 2444 O O . VAL A 1 299 ? 5.852 6.070 -25.612 1.00 93.69 299 VAL A O 1
ATOM 2447 N N . PRO A 1 300 ? 5.654 6.095 -23.370 1.00 93.38 300 PRO A N 1
ATOM 2448 C CA . PRO A 1 300 ? 6.179 7.446 -23.217 1.00 93.38 300 PRO A CA 1
ATOM 2449 C C . PRO A 1 300 ? 7.623 7.580 -23.711 1.00 93.38 300 PRO A C 1
ATOM 2451 O O . PRO A 1 300 ? 8.437 6.656 -23.626 1.00 93.38 300 PRO A O 1
ATOM 2454 N N . ALA A 1 301 ? 7.982 8.778 -24.171 1.00 92.12 301 ALA A N 1
ATOM 2455 C CA . ALA A 1 301 ? 9.372 9.092 -24.482 1.00 92.12 301 ALA A CA 1
ATOM 2456 C C . ALA A 1 301 ? 10.259 8.931 -23.233 1.00 92.12 301 ALA A C 1
ATOM 2458 O O . ALA A 1 301 ? 9.866 9.298 -22.126 1.00 92.12 301 ALA A O 1
ATOM 2459 N N . ASN A 1 302 ? 11.477 8.417 -23.422 1.00 92.56 302 ASN A N 1
ATOM 2460 C CA . ASN A 1 302 ? 12.448 8.149 -22.352 1.00 92.56 302 ASN A CA 1
ATOM 2461 C C . ASN A 1 302 ? 11.982 7.125 -21.299 1.00 92.56 302 ASN A C 1
ATOM 2463 O O . ASN A 1 302 ? 12.586 7.043 -20.235 1.00 92.56 302 ASN A O 1
ATOM 2467 N N . TYR A 1 303 ? 10.949 6.318 -21.568 1.00 94.94 303 TYR A N 1
ATOM 2468 C CA . TYR A 1 303 ? 10.467 5.303 -20.621 1.00 94.94 303 TYR A CA 1
ATOM 2469 C C . TYR A 1 303 ? 11.575 4.336 -20.157 1.00 94.94 303 TYR A C 1
ATOM 2471 O O . TYR A 1 303 ? 11.674 4.007 -18.975 1.00 94.94 303 TYR A O 1
ATOM 2479 N N . GLY A 1 304 ? 12.474 3.956 -21.072 1.00 93.19 304 GLY A N 1
ATOM 2480 C CA . GLY A 1 304 ? 13.651 3.142 -20.755 1.00 93.19 304 GLY A CA 1
ATOM 2481 C C . GLY A 1 304 ? 14.637 3.804 -19.783 1.00 93.19 304 GLY A C 1
ATOM 2482 O O . GLY A 1 304 ? 15.335 3.088 -19.070 1.00 93.19 304 GLY A O 1
ATOM 2483 N N . ASP A 1 305 ? 14.653 5.138 -19.705 1.00 93.38 305 ASP A N 1
ATOM 2484 C CA . ASP A 1 305 ? 15.472 5.888 -18.749 1.00 93.38 305 ASP A CA 1
ATOM 2485 C C . ASP A 1 305 ? 14.790 5.966 -17.370 1.00 93.38 305 ASP A C 1
ATOM 2487 O O . ASP A 1 305 ? 15.465 6.121 -16.357 1.00 93.38 305 ASP A O 1
ATOM 2491 N N . VAL A 1 306 ? 13.455 5.859 -17.313 1.00 95.62 306 VAL A N 1
ATOM 2492 C CA . VAL A 1 306 ? 12.688 5.866 -16.053 1.00 95.62 306 VAL A CA 1
ATOM 2493 C C . VAL A 1 306 ? 12.784 4.517 -15.340 1.00 95.62 306 VAL A C 1
ATOM 2495 O O . VAL A 1 306 ? 12.999 4.448 -14.124 1.00 95.62 306 VAL A O 1
ATOM 2498 N N . PHE A 1 307 ? 12.646 3.436 -16.109 1.00 95.62 307 PHE A N 1
ATOM 2499 C CA . PHE A 1 307 ? 12.623 2.059 -15.614 1.00 95.62 307 PHE A CA 1
ATOM 2500 C C . PHE A 1 307 ? 13.702 1.205 -16.295 1.00 95.62 307 PHE A C 1
ATOM 2502 O O . PHE A 1 307 ? 13.382 0.226 -16.990 1.00 95.62 307 PHE A O 1
ATOM 2509 N N . PRO A 1 308 ? 14.990 1.561 -16.130 1.00 93.25 308 PRO A N 1
ATOM 2510 C CA . PRO A 1 308 ? 16.077 0.873 -16.800 1.00 93.25 308 PRO A CA 1
ATOM 2511 C C . PRO A 1 308 ? 16.204 -0.554 -16.267 1.00 93.25 308 PRO A C 1
ATOM 2513 O O . PRO A 1 308 ? 16.061 -0.824 -15.069 1.00 93.25 308 PRO A O 1
ATOM 2516 N N . LYS A 1 309 ? 16.517 -1.487 -17.171 1.00 89.69 309 LYS A N 1
ATOM 2517 C CA . LYS A 1 309 ? 16.644 -2.911 -16.834 1.00 89.69 309 LYS A CA 1
ATOM 2518 C C . LYS A 1 309 ? 17.608 -3.125 -15.672 1.00 89.69 309 LYS A C 1
ATOM 2520 O O . LYS A 1 309 ? 17.304 -3.911 -14.788 1.00 89.69 309 LYS A O 1
ATOM 2525 N N . GLU A 1 310 ? 18.731 -2.410 -15.650 1.00 88.56 310 GLU A N 1
ATOM 2526 C CA . GLU A 1 310 ? 19.743 -2.534 -14.600 1.00 88.56 310 GLU A CA 1
ATOM 2527 C C . GLU A 1 310 ? 19.234 -2.205 -13.198 1.00 88.56 310 GLU A C 1
ATOM 2529 O O . GLU A 1 310 ? 19.724 -2.823 -12.264 1.00 88.56 310 GLU A O 1
ATOM 2534 N N . LEU A 1 311 ? 18.240 -1.324 -13.030 1.00 89.69 311 LEU A N 1
ATOM 2535 C CA . LEU A 1 311 ? 17.648 -1.060 -11.714 1.00 89.69 311 LEU A CA 1
ATOM 2536 C C . LEU A 1 311 ? 16.635 -2.147 -11.332 1.00 89.69 311 LEU A C 1
ATOM 2538 O O . LEU A 1 311 ? 16.697 -2.661 -10.217 1.00 89.69 311 LEU A O 1
ATOM 2542 N N . LEU A 1 312 ? 15.785 -2.565 -12.276 1.00 84.81 312 LEU A N 1
ATOM 2543 C CA . LEU A 1 312 ? 14.727 -3.560 -12.044 1.00 84.81 312 LEU A CA 1
ATOM 2544 C C . LEU A 1 312 ? 15.244 -4.985 -11.826 1.00 84.81 312 LEU A C 1
ATOM 2546 O O . LEU A 1 312 ? 14.661 -5.749 -11.067 1.00 84.81 312 LEU A O 1
ATOM 2550 N N . VAL A 1 313 ? 16.329 -5.359 -12.508 1.00 72.12 313 VAL A N 1
ATOM 2551 C CA . VAL A 1 313 ? 16.888 -6.721 -12.456 1.00 72.12 313 VAL A CA 1
ATOM 2552 C C . VAL A 1 313 ? 18.159 -6.804 -11.609 1.00 72.12 313 VAL A C 1
ATOM 2554 O O . VAL A 1 313 ? 18.818 -7.851 -11.572 1.00 72.12 313 VAL A O 1
ATOM 2557 N N . SER A 1 314 ? 18.549 -5.712 -10.936 1.00 57.66 314 SER A N 1
ATOM 2558 C CA . SER A 1 314 ? 19.751 -5.725 -10.101 1.00 57.66 314 SER A CA 1
ATOM 2559 C C . SER A 1 314 ? 19.615 -6.742 -8.969 1.00 57.66 314 SER A C 1
ATOM 2561 O O . SER A 1 314 ? 18.618 -6.803 -8.257 1.00 57.66 314 SER A O 1
ATOM 2563 N N . ARG A 1 315 ? 20.682 -7.520 -8.745 1.00 50.19 315 ARG A N 1
ATOM 2564 C CA . ARG A 1 315 ? 20.819 -8.495 -7.642 1.00 50.19 315 ARG A CA 1
ATOM 2565 C C . ARG A 1 315 ? 20.860 -7.851 -6.241 1.00 50.19 315 ARG A C 1
ATOM 2567 O O . ARG A 1 315 ? 21.383 -8.455 -5.310 1.00 50.19 315 ARG A O 1
ATOM 2574 N N . GLN A 1 316 ? 20.444 -6.594 -6.099 1.00 45.53 316 GLN A N 1
ATOM 2575 C CA . GLN A 1 316 ? 20.640 -5.822 -4.872 1.00 45.53 316 GLN A CA 1
ATOM 2576 C C . GLN A 1 316 ? 19.466 -5.918 -3.900 1.00 45.53 316 GLN A C 1
ATOM 2578 O O . GLN A 1 316 ? 19.657 -5.628 -2.720 1.00 45.53 316 GLN A O 1
ATOM 2583 N N . VAL A 1 317 ? 18.302 -6.375 -4.366 1.00 49.25 317 VAL A N 1
ATOM 2584 C CA . VAL A 1 317 ? 17.172 -6.708 -3.500 1.00 49.25 317 VAL A CA 1
ATOM 2585 C C . VAL A 1 317 ? 17.417 -8.101 -2.915 1.00 49.25 317 VAL A C 1
ATOM 2587 O O . VAL A 1 317 ? 17.331 -9.114 -3.611 1.00 49.25 317 VAL A O 1
ATOM 2590 N N . LYS A 1 318 ? 17.792 -8.153 -1.633 1.00 49.22 318 LYS A N 1
ATOM 2591 C CA . LYS A 1 318 ? 18.021 -9.398 -0.884 1.00 49.22 318 LYS A CA 1
ATOM 2592 C C . LYS A 1 318 ? 16.684 -10.029 -0.476 1.00 49.22 318 LYS A C 1
ATOM 2594 O O . LYS A 1 318 ? 16.335 -10.005 0.697 1.00 49.22 318 LYS A O 1
ATOM 2599 N N . ILE A 1 319 ? 15.926 -10.554 -1.433 1.00 51.69 319 ILE A N 1
ATOM 2600 C CA . ILE A 1 319 ? 14.738 -11.378 -1.129 1.00 51.69 319 ILE A CA 1
ATOM 2601 C C . ILE A 1 319 ? 15.068 -12.874 -1.228 1.00 51.69 319 ILE A C 1
ATOM 2603 O O . ILE A 1 319 ? 14.439 -13.689 -0.568 1.00 51.69 319 ILE A O 1
ATOM 2607 N N . VAL A 1 320 ? 16.126 -13.239 -1.960 1.00 37.53 320 VAL A N 1
ATOM 2608 C CA . VAL A 1 320 ? 16.583 -14.628 -2.082 1.00 37.53 320 VAL A CA 1
ATOM 2609 C C . VAL A 1 320 ? 17.834 -14.817 -1.223 1.00 37.53 320 VAL A C 1
ATOM 2611 O O . VAL A 1 320 ? 18.873 -14.211 -1.506 1.00 37.53 320 VAL A O 1
ATOM 2614 N N . GLY A 1 321 ? 17.688 -15.586 -0.140 1.00 33.88 321 GLY A N 1
ATOM 2615 C CA . GLY A 1 321 ? 18.777 -16.061 0.721 1.00 33.88 321 GLY A CA 1
ATOM 2616 C C . GLY A 1 321 ? 19.526 -17.231 0.108 1.00 33.88 321 GLY A C 1
ATOM 2617 O O . GLY A 1 321 ? 18.861 -18.062 -0.550 1.00 33.88 321 GLY A O 1
#

Sequence (321 aa):
MIFFLKGLFFDQASKISKMMEELNASTISPEIDSAFLQKTKDLLHELYQETQLLIGSGDLDIESLASNNIIRYNTIHEKILNIELFRFLVIINYDDAEIYFKKKITKIYEEINCFFQNPPIITTISNSDDYFWAFPGYDIIAVPNGEQRNLLNLPDLYHEMGHLFFSQYEKFLIGKINKSIEVFYNKEIIRVDSEQRAQTLKGFYREKLVRWANAWVMEFSCDLIATYLVGPAYAWTNLKICTLSSGHSNIYNDSAKHPSDEARMRAICYLLSKMGHSAEVSEIDAAWDKFLKATNNPVPANYGDVFPKELLVSRQVKIVG